Protein AF-A0A399JB19-F1 (afdb_monomer)

Organism: NCBI:txid2676122

Nearest PDB structures (foldseek):
  3g6b-assembly1_A  TM=5.017E-01  e=8.321E+00  Thermotoga maritima

pLDDT: mean 73.58, std 20.73, range [34.12, 97.56]

Secondary structure (DSSP, 8-state):
-------HHHHHHHHHHHHHHHHHHHHHHHHHHHHHHHHHHHT--SHHHHHHHHHHHHHHHHHHHHHHHHHHHHHHHHHHHHHHHHHHHHHHHHHHHHHHHHHHHHHHHHHHHHHHHHHHHHHHHHHHHHHHHHHHHHT-----------------------SSSSSS-----------------

Sequence (185 aa):
MTAFRVRAESLGEVAALLDQVLSTFEQHVAAVQTTVTAVTAASWIGDDSTDFQEKWEKFTTQATGLGAVLSGLSAQLKGGEGTYNVTEAGLNGGFASRRSEDALVVQAVGAVSTNVGDGRRLHARQEAAQAAAAQAAVLAPMVAGGAVGTGKVSSARQPGERRRALNAEAIVTAPAQGTGEASDV

Foldseek 3Di:
DDDPDPPLVVLLVVLVVLVVVLVVLVVVLVVVVVVLCVCLVPPNDDDVNVVVVVVSVVVVVVSVVVSVVSNVSSVVSVVVSVVVVVVVVVVVVVVVVVVVVVVVVVVVVVVVVVVVVVVVVVVVVVVVVVVVVVVVVVPDDDDDDDDDDDDDDDDDDDDDPPDPPDPPDDDDDDDDDDDDDDDDD

Solvent-accessible surface area (backbone atoms only — not comparable to full-atom values): 11395 Å² total; per-residue (Å²): 135,84,82,84,73,78,60,46,68,57,34,43,53,51,22,52,51,47,52,53,51,46,53,52,50,52,51,50,54,52,56,49,47,56,51,51,52,52,46,48,72,73,78,39,81,57,71,69,42,50,55,48,49,55,54,48,54,52,46,52,52,50,52,52,51,51,46,54,52,52,52,50,50,26,52,50,31,44,53,48,25,52,51,49,54,52,50,55,50,51,51,55,50,51,54,52,50,50,54,51,52,52,51,51,52,53,50,52,51,50,51,52,52,51,52,53,54,52,50,52,52,51,49,53,50,51,52,52,51,49,53,51,50,54,54,53,60,76,70,56,76,93,73,87,78,86,83,90,84,88,82,89,86,85,90,83,81,86,89,80,98,78,86,89,85,88,87,88,89,86,87,88,85,86,83,91,87,79,90,83,88,85,88,86,137

Radius of gyration: 44.66 Å; Cα contacts (8 Å, |Δi|>4): 38; chains: 1; bounding box: 81×50×131 Å

Mean predicted aligned error: 19.35 Å

Structure (mmCIF, N/CA/C/O backbone):
data_AF-A0A399JB19-F1
#
_entry.id   AF-A0A399JB19-F1
#
loop_
_atom_site.group_PDB
_atom_site.id
_atom_site.type_symbol
_atom_site.label_atom_id
_atom_site.label_alt_id
_atom_site.label_comp_id
_atom_site.label_asym_id
_atom_site.label_entity_id
_atom_site.label_seq_id
_atom_site.pdbx_PDB_ins_code
_atom_site.Cartn_x
_atom_site.Cartn_y
_atom_site.Cartn_z
_atom_site.occupancy
_atom_site.B_iso_or_equiv
_atom_site.auth_seq_id
_atom_site.auth_comp_id
_atom_site.auth_asym_id
_atom_site.auth_atom_id
_atom_site.pdbx_PDB_model_num
ATOM 1 N N . MET A 1 1 ? 22.696 -21.578 -17.700 1.00 40.59 1 MET A N 1
ATOM 2 C CA . MET A 1 1 ? 22.466 -20.417 -16.814 1.00 40.59 1 MET A CA 1
ATOM 3 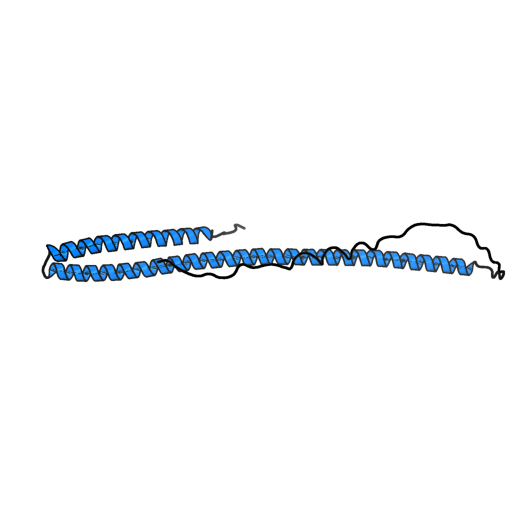C C . MET A 1 1 ? 20.966 -20.221 -16.689 1.00 40.59 1 MET A C 1
ATOM 5 O O . MET A 1 1 ? 20.321 -19.945 -17.691 1.00 40.59 1 MET A O 1
ATOM 9 N N . THR A 1 2 ? 20.394 -20.467 -15.513 1.00 43.75 2 THR A N 1
ATOM 10 C CA . THR A 1 2 ? 18.969 -20.240 -15.233 1.00 43.75 2 THR A CA 1
ATOM 11 C C . THR A 1 2 ? 18.752 -18.752 -14.988 1.00 43.75 2 THR A C 1
ATOM 13 O O . THR A 1 2 ? 19.316 -18.197 -14.048 1.00 43.75 2 THR A O 1
ATOM 16 N N . ALA A 1 3 ? 17.974 -18.090 -15.842 1.00 53.91 3 ALA A N 1
ATOM 17 C CA . ALA A 1 3 ? 17.579 -16.709 -15.604 1.00 53.91 3 ALA A CA 1
ATOM 18 C C . ALA A 1 3 ? 16.581 -16.678 -14.436 1.00 53.91 3 ALA A C 1
ATOM 20 O O . ALA A 1 3 ? 15.442 -17.119 -14.580 1.00 53.91 3 ALA A O 1
ATOM 21 N N . PHE A 1 4 ? 17.010 -16.179 -13.276 1.00 48.72 4 PHE A N 1
ATOM 22 C CA . PHE A 1 4 ? 16.101 -15.837 -12.185 1.00 48.72 4 PHE A CA 1
ATOM 23 C C . PHE A 1 4 ? 15.335 -14.574 -12.583 1.00 48.72 4 PHE A C 1
ATOM 25 O O . PHE A 1 4 ? 15.798 -13.458 -12.369 1.00 48.72 4 PHE A O 1
ATOM 32 N N . ARG A 1 5 ? 14.169 -14.749 -13.208 1.00 56.78 5 ARG A N 1
ATOM 33 C CA . ARG A 1 5 ? 13.192 -13.667 -13.347 1.00 56.78 5 ARG A CA 1
ATOM 34 C C . ARG A 1 5 ? 12.334 -13.655 -12.091 1.00 56.78 5 ARG A C 1
ATOM 36 O O . ARG A 1 5 ? 11.443 -14.490 -11.947 1.00 56.78 5 ARG A O 1
ATOM 43 N N . VAL A 1 6 ? 12.611 -12.726 -11.181 1.00 59.66 6 VAL A N 1
ATOM 44 C CA . VAL A 1 6 ? 11.607 -12.325 -10.191 1.00 59.66 6 VAL A CA 1
ATOM 45 C C . VAL A 1 6 ? 10.464 -11.720 -11.000 1.00 59.66 6 VAL A C 1
ATOM 47 O O . VAL A 1 6 ? 10.676 -10.769 -11.747 1.00 59.66 6 VAL A O 1
ATOM 50 N N . ARG A 1 7 ? 9.273 -12.321 -10.945 1.00 69.44 7 ARG A N 1
ATOM 51 C CA . ARG A 1 7 ? 8.107 -11.785 -11.655 1.00 69.44 7 ARG A CA 1
ATOM 52 C C . ARG A 1 7 ? 7.711 -10.490 -10.955 1.00 69.44 7 ARG A C 1
ATOM 54 O O . ARG A 1 7 ? 7.105 -10.560 -9.893 1.00 69.44 7 ARG A O 1
ATOM 61 N N . ALA A 1 8 ? 8.070 -9.331 -11.497 1.00 67.62 8 ALA A N 1
ATOM 62 C CA . ALA A 1 8 ? 7.688 -8.047 -10.905 1.00 67.62 8 ALA A CA 1
ATOM 63 C C . ALA A 1 8 ? 6.168 -7.914 -10.726 1.00 67.62 8 ALA A C 1
ATOM 65 O O . ALA A 1 8 ? 5.727 -7.392 -9.711 1.00 67.62 8 ALA A O 1
ATOM 66 N N . GLU A 1 9 ? 5.386 -8.526 -11.618 1.00 71.00 9 GLU A N 1
ATOM 67 C CA . GLU A 1 9 ? 3.926 -8.661 -11.499 1.00 71.00 9 GLU A CA 1
ATOM 68 C C . GLU A 1 9 ? 3.496 -9.294 -10.163 1.00 71.00 9 GLU A C 1
ATOM 70 O O . GLU A 1 9 ? 2.525 -8.856 -9.555 1.00 71.00 9 GLU A O 1
ATOM 75 N N . SER A 1 10 ? 4.266 -10.253 -9.631 1.00 81.19 10 SER A N 1
ATOM 76 C CA . SER A 1 10 ? 3.965 -10.869 -8.330 1.00 81.19 10 SER A CA 1
ATOM 77 C C . SER A 1 10 ? 4.165 -9.917 -7.142 1.00 81.19 10 SER A C 1
ATOM 79 O O . SER A 1 10 ? 3.550 -10.115 -6.098 1.00 81.19 10 SER A O 1
ATOM 81 N N . LEU A 1 11 ? 4.987 -8.867 -7.281 1.00 84.25 11 LEU A N 1
ATOM 82 C CA . LEU A 1 11 ? 5.141 -7.838 -6.244 1.00 84.25 11 LEU A CA 1
ATOM 83 C C . LEU A 1 11 ? 3.903 -6.938 -6.185 1.00 84.25 11 LEU A C 1
ATOM 85 O O . LEU A 1 11 ? 3.421 -6.642 -5.091 1.00 84.25 11 LEU A O 1
ATOM 89 N N . GLY A 1 12 ? 3.365 -6.560 -7.348 1.00 85.69 12 GLY A N 1
ATOM 90 C CA . GLY A 1 12 ? 2.123 -5.796 -7.462 1.00 85.69 12 GLY A CA 1
ATOM 91 C C . GLY A 1 12 ? 0.909 -6.566 -6.946 1.00 85.69 12 GLY A C 1
ATOM 92 O O . GLY A 1 12 ? 0.110 -6.021 -6.184 1.00 85.69 12 GLY A O 1
ATOM 93 N N . GLU A 1 13 ? 0.807 -7.857 -7.278 1.00 87.50 13 GLU A N 1
ATOM 94 C CA . GLU A 1 13 ? -0.249 -8.748 -6.772 1.00 87.50 13 GLU A CA 1
ATOM 95 C C . GLU A 1 13 ? -0.229 -8.861 -5.240 1.00 87.50 13 GLU A C 1
ATOM 97 O O . GLU A 1 13 ? -1.270 -8.734 -4.594 1.00 87.50 13 GLU A O 1
ATOM 102 N N . VAL A 1 14 ? 0.952 -9.047 -4.636 1.00 90.88 14 VAL A N 1
ATOM 103 C CA . VAL A 1 14 ? 1.089 -9.109 -3.170 1.00 90.88 14 VAL A CA 1
ATOM 104 C C . VAL A 1 14 ? 0.753 -7.763 -2.528 1.00 90.88 14 VAL A C 1
ATOM 106 O O . VAL A 1 14 ? 0.091 -7.739 -1.492 1.00 90.88 14 VAL A O 1
ATOM 109 N N . ALA A 1 15 ? 1.154 -6.644 -3.134 1.00 91.12 15 ALA A N 1
ATOM 110 C CA . ALA A 1 15 ? 0.802 -5.319 -2.632 1.00 91.12 15 ALA A CA 1
ATOM 111 C C . ALA A 1 15 ? -0.719 -5.078 -2.660 1.00 91.12 15 ALA A C 1
ATOM 113 O O . ALA A 1 15 ? -1.283 -4.598 -1.679 1.00 91.12 15 ALA A O 1
ATOM 114 N N . ALA A 1 16 ? -1.399 -5.477 -3.740 1.00 91.25 16 ALA A N 1
ATOM 115 C CA . ALA A 1 16 ? -2.855 -5.394 -3.838 1.00 91.25 16 ALA A CA 1
ATOM 116 C C . ALA A 1 16 ? -3.559 -6.285 -2.798 1.00 91.25 16 ALA A C 1
ATOM 118 O O . ALA A 1 16 ? -4.535 -5.863 -2.176 1.00 91.25 16 ALA A O 1
ATOM 119 N N . LEU A 1 17 ? -3.039 -7.495 -2.561 1.00 94.25 17 LEU A N 1
ATOM 120 C CA . LEU A 1 17 ? -3.554 -8.382 -1.518 1.00 94.25 17 LEU A CA 1
ATOM 121 C C . LEU A 1 17 ? -3.376 -7.771 -0.119 1.00 94.25 17 LEU A C 1
ATOM 123 O O . LEU A 1 17 ? -4.291 -7.847 0.699 1.00 94.25 17 LEU A O 1
ATOM 127 N N . LEU A 1 18 ? -2.228 -7.143 0.154 1.00 93.88 18 LEU A N 1
ATOM 128 C CA . LEU A 1 18 ? -1.981 -6.444 1.418 1.00 93.88 18 LEU A CA 1
ATOM 129 C C . LEU A 1 18 ? -2.958 -5.284 1.628 1.00 93.88 18 LEU A C 1
ATOM 131 O O . LEU A 1 18 ? -3.493 -5.151 2.727 1.00 93.88 18 LEU A O 1
ATOM 135 N N . ASP A 1 19 ? -3.243 -4.498 0.587 1.00 94.94 19 ASP A N 1
ATOM 136 C CA . ASP A 1 19 ? -4.230 -3.413 0.662 1.00 94.94 19 ASP A CA 1
ATOM 137 C C . ASP A 1 19 ? -5.639 -3.950 0.971 1.00 94.94 19 ASP A C 1
ATOM 139 O O . ASP A 1 19 ? -6.363 -3.386 1.795 1.00 94.94 19 ASP A O 1
ATOM 143 N N . GLN A 1 20 ? -6.027 -5.073 0.357 1.00 96.38 20 GLN A N 1
ATOM 144 C CA . GLN A 1 20 ? -7.318 -5.713 0.617 1.00 96.38 20 GLN A CA 1
ATOM 145 C C . GLN A 1 20 ? -7.419 -6.252 2.053 1.00 96.38 20 GLN A C 1
ATOM 147 O O . GLN A 1 20 ? -8.449 -6.081 2.715 1.00 96.38 20 GLN A O 1
ATOM 152 N N . VAL A 1 21 ? -6.356 -6.897 2.546 1.00 95.75 21 VAL A N 1
ATOM 153 C CA . VAL A 1 21 ? -6.283 -7.392 3.929 1.00 95.75 21 VAL A CA 1
ATOM 154 C C . VAL A 1 21 ? -6.365 -6.230 4.915 1.00 95.75 21 VAL A C 1
ATOM 156 O O . VAL A 1 21 ? -7.126 -6.317 5.877 1.00 95.75 21 VAL A O 1
ATOM 159 N N . LEU A 1 22 ? -5.645 -5.135 4.654 1.00 95.94 22 LEU A N 1
ATOM 160 C CA . LEU A 1 22 ? -5.687 -3.930 5.477 1.00 95.94 22 LEU A CA 1
ATOM 161 C C . LEU A 1 22 ? -7.103 -3.348 5.540 1.00 95.94 22 LEU A C 1
ATOM 163 O O . LEU A 1 22 ? -7.627 -3.132 6.629 1.00 95.94 22 LEU A O 1
ATOM 167 N N . SER A 1 23 ? -7.756 -3.189 4.388 1.00 96.50 23 SER A N 1
ATOM 168 C CA . SER A 1 23 ? -9.128 -2.677 4.327 1.00 96.50 23 SER A CA 1
ATOM 169 C C . SER A 1 23 ? -10.110 -3.551 5.115 1.00 96.50 23 SER A C 1
ATOM 171 O O . SER A 1 23 ? -10.928 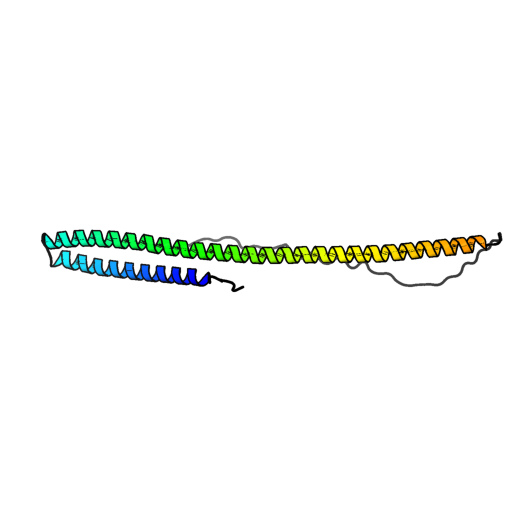-3.044 5.882 1.00 96.50 23 SER A O 1
ATOM 173 N N . THR A 1 24 ? -9.997 -4.875 4.986 1.00 96.69 24 THR A N 1
ATOM 174 C CA . THR A 1 24 ? -10.855 -5.823 5.718 1.00 96.69 24 THR A CA 1
ATOM 175 C C . THR A 1 24 ? -10.601 -5.755 7.226 1.00 96.69 24 THR A C 1
ATOM 177 O O . THR A 1 24 ? -11.536 -5.780 8.027 1.00 96.69 24 THR A O 1
ATOM 180 N N . PHE A 1 25 ? -9.334 -5.642 7.628 1.00 96.31 25 PHE A N 1
ATOM 181 C CA . PHE A 1 25 ? -8.951 -5.503 9.028 1.00 96.31 25 PHE A CA 1
ATOM 182 C C . PHE A 1 25 ? -9.522 -4.221 9.649 1.00 96.31 25 PHE A C 1
ATOM 184 O O . PHE A 1 25 ? -10.138 -4.285 10.713 1.00 96.31 25 PHE A O 1
ATOM 191 N N . GLU A 1 26 ? -9.392 -3.081 8.970 1.00 95.75 26 GLU A N 1
ATOM 192 C CA . GLU A 1 26 ? -9.935 -1.798 9.432 1.00 95.75 26 GLU A CA 1
ATOM 193 C C . GLU A 1 26 ? -11.463 -1.836 9.568 1.00 95.75 26 GLU A C 1
ATOM 195 O O . GLU A 1 26 ? -12.007 -1.374 10.574 1.00 95.75 26 GLU A O 1
ATOM 200 N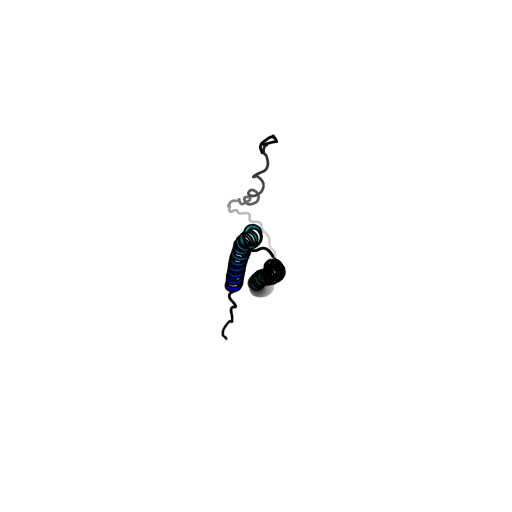 N . GLN A 1 27 ? -12.159 -2.462 8.613 1.00 96.81 27 GLN A N 1
ATOM 201 C CA . GLN A 1 27 ? -13.609 -2.668 8.691 1.00 96.81 27 GLN A CA 1
ATOM 202 C C . GLN A 1 27 ? -14.007 -3.503 9.915 1.00 96.81 27 GLN A C 1
ATOM 204 O O . GLN A 1 27 ? -14.957 -3.154 10.617 1.00 96.81 27 GLN A O 1
ATOM 209 N N . HIS A 1 28 ? -13.276 -4.583 10.207 1.00 96.44 28 HIS A N 1
ATOM 210 C CA . HIS A 1 28 ? -13.533 -5.401 11.391 1.00 96.44 28 HIS A CA 1
ATOM 211 C C . HIS A 1 28 ? -13.281 -4.630 12.690 1.00 96.44 28 HIS A C 1
ATOM 213 O O . HIS A 1 28 ? -14.109 -4.692 13.598 1.00 96.44 28 HIS A O 1
ATOM 219 N N . VAL A 1 29 ? -12.184 -3.872 12.780 1.00 96.19 29 VAL A N 1
ATOM 220 C CA . VAL A 1 29 ? -11.891 -3.046 13.963 1.00 96.19 29 VAL A CA 1
ATOM 221 C C . VAL A 1 29 ? -12.997 -2.012 14.187 1.00 96.19 29 VAL A C 1
ATOM 223 O O . VAL A 1 29 ? -13.478 -1.875 15.312 1.00 96.19 29 VAL A O 1
ATOM 226 N N . ALA A 1 30 ? -13.466 -1.346 13.127 1.00 94.69 30 ALA A N 1
ATOM 227 C CA . ALA A 1 30 ? -14.562 -0.384 13.210 1.00 94.69 30 ALA A CA 1
ATOM 228 C C . ALA A 1 30 ? -15.887 -1.033 13.657 1.00 94.69 30 ALA A C 1
ATOM 230 O O . ALA A 1 30 ? -16.569 -0.505 14.535 1.00 94.69 30 ALA A O 1
ATOM 231 N N . ALA A 1 31 ? -16.232 -2.204 13.115 1.00 95.88 31 ALA A N 1
ATOM 232 C CA . ALA A 1 31 ? -17.444 -2.928 13.503 1.00 95.88 31 ALA A CA 1
ATOM 233 C C . ALA A 1 31 ? -17.418 -3.362 14.982 1.00 95.88 31 ALA A C 1
ATOM 235 O O . ALA A 1 31 ? -18.416 -3.235 15.704 1.00 95.88 31 ALA A O 1
ATOM 236 N N . VAL A 1 32 ? -16.263 -3.838 15.461 1.00 96.44 32 VAL A N 1
ATOM 237 C CA . VAL A 1 32 ? -16.098 -4.203 16.873 1.00 96.44 32 VAL A CA 1
ATOM 238 C C . VAL A 1 32 ? -16.131 -2.959 17.760 1.00 96.44 32 VAL A C 1
ATOM 240 O O . VAL A 1 32 ? -16.798 -2.995 18.789 1.00 96.44 32 VAL A O 1
ATOM 243 N N . GLN A 1 33 ? -15.522 -1.841 17.348 1.00 95.12 33 GLN A N 1
ATOM 244 C CA . GLN A 1 33 ? -15.599 -0.566 18.072 1.00 95.12 33 GLN A CA 1
ATOM 245 C C . GLN A 1 33 ? -17.052 -0.138 18.307 1.00 95.12 33 GLN A C 1
ATOM 247 O O . GLN A 1 33 ? -17.407 0.218 19.429 1.00 95.12 33 GLN A O 1
ATOM 252 N N . THR A 1 34 ? -17.908 -0.207 17.281 1.00 94.06 34 THR A N 1
ATOM 253 C CA . THR A 1 34 ? -19.339 0.108 17.426 1.00 94.06 34 THR A CA 1
ATOM 254 C C . THR A 1 34 ? -20.005 -0.772 18.485 1.00 94.06 34 THR A C 1
ATOM 256 O O . THR A 1 34 ? -20.774 -0.277 19.308 1.00 94.06 34 THR A O 1
ATOM 259 N N . THR A 1 35 ? -19.675 -2.066 18.502 1.00 94.12 35 THR A N 1
ATOM 260 C CA . THR A 1 35 ? -20.216 -3.022 19.480 1.00 94.12 35 THR A CA 1
ATOM 261 C C . THR A 1 35 ? -19.708 -2.734 20.892 1.00 94.12 35 THR A C 1
ATOM 263 O O . THR A 1 35 ? -20.498 -2.695 21.832 1.00 94.12 35 THR A O 1
ATOM 266 N N . VAL A 1 36 ? -18.404 -2.486 21.042 1.00 93.69 36 VAL A N 1
ATOM 267 C CA . VAL A 1 36 ? -17.769 -2.147 22.322 1.00 93.69 36 VAL A CA 1
ATOM 268 C C . VAL A 1 36 ? -18.413 -0.903 22.918 1.00 93.69 36 VAL A C 1
ATOM 270 O O . VAL A 1 36 ? -18.892 -0.961 24.046 1.00 93.69 36 VAL A O 1
ATOM 273 N N . THR A 1 37 ? -18.517 0.180 22.144 1.00 90.69 37 THR A N 1
ATOM 274 C CA . THR A 1 37 ? -19.141 1.424 22.607 1.00 90.69 37 THR A CA 1
ATOM 275 C C . THR A 1 37 ? -20.606 1.219 22.996 1.00 90.69 37 THR A C 1
ATOM 277 O O . THR A 1 37 ? -21.042 1.761 24.007 1.00 90.69 37 THR A O 1
ATOM 280 N N . ALA A 1 38 ? -21.370 0.415 22.250 1.00 91.75 38 ALA A N 1
ATOM 281 C CA . ALA A 1 38 ? -22.761 0.130 22.600 1.00 91.75 38 ALA A CA 1
ATOM 282 C C . ALA A 1 38 ? -22.884 -0.621 23.940 1.00 91.75 38 ALA A C 1
ATOM 284 O O . ALA A 1 38 ? -23.710 -0.259 24.778 1.00 91.75 38 ALA A O 1
ATOM 285 N N . VAL A 1 39 ? -22.049 -1.640 24.167 1.00 93.06 39 VAL A N 1
ATOM 286 C CA . VAL A 1 39 ? -22.091 -2.466 25.386 1.00 93.06 39 VAL A CA 1
ATOM 287 C C . VAL A 1 39 ? -21.637 -1.680 26.615 1.00 93.06 39 VAL A C 1
ATOM 289 O O . VAL A 1 39 ? -22.299 -1.738 27.659 1.00 93.06 39 VAL A O 1
ATOM 292 N N . THR A 1 40 ? -20.534 -0.937 26.497 1.00 92.50 40 THR A N 1
ATOM 293 C CA . THR A 1 40 ? -19.967 -0.188 27.624 1.00 92.50 40 THR A CA 1
ATOM 294 C C . THR A 1 40 ? -20.753 1.080 27.953 1.00 92.50 40 THR A C 1
ATOM 296 O O . THR A 1 40 ? -20.722 1.529 29.093 1.00 92.50 40 THR A O 1
ATOM 299 N N . ALA A 1 41 ? -21.499 1.648 26.999 1.00 86.00 41 ALA A N 1
ATOM 300 C CA . ALA A 1 41 ? -22.367 2.794 27.268 1.00 86.00 41 ALA A CA 1
ATOM 301 C C . ALA A 1 41 ? -23.731 2.398 27.859 1.00 86.00 41 ALA A C 1
ATOM 303 O O . ALA A 1 41 ? -24.293 3.156 28.647 1.00 86.00 41 ALA A O 1
ATOM 304 N N . ALA A 1 42 ? -24.294 1.249 27.464 1.00 87.00 42 ALA A N 1
ATOM 305 C CA . ALA A 1 42 ? -25.687 0.919 27.777 1.00 87.00 42 ALA A CA 1
ATOM 306 C C . ALA A 1 42 ? -25.871 0.015 29.003 1.00 87.00 42 ALA A C 1
ATOM 308 O O . ALA A 1 42 ? -26.823 0.200 29.758 1.00 87.00 42 ALA A O 1
ATOM 309 N N . SER A 1 43 ? -25.015 -0.995 29.178 1.00 85.31 43 SER A N 1
ATOM 310 C CA . SER A 1 43 ? -25.308 -2.104 30.103 1.00 85.31 43 SER A CA 1
ATOM 311 C C . SER A 1 43 ? -24.177 -2.465 31.056 1.00 85.31 43 SER A C 1
ATOM 313 O O . SER A 1 43 ? -24.435 -3.081 32.088 1.00 85.31 43 SER A O 1
ATOM 315 N N . TRP A 1 44 ? -22.937 -2.106 30.728 1.00 91.38 44 TRP A N 1
ATOM 316 C CA . TRP A 1 44 ? -21.771 -2.446 31.536 1.00 91.38 44 TRP A CA 1
ATOM 317 C C . TRP A 1 44 ? -21.079 -1.170 32.003 1.00 91.38 44 TRP A C 1
ATOM 319 O O . TRP A 1 44 ? -20.313 -0.574 31.256 1.00 91.38 44 TRP A O 1
ATOM 329 N N . ILE A 1 45 ? -21.396 -0.753 33.230 1.00 89.75 45 ILE A N 1
ATOM 330 C CA . ILE A 1 45 ? -20.915 0.486 33.852 1.00 89.75 45 ILE A CA 1
ATOM 331 C C . ILE A 1 45 ? -20.139 0.124 35.123 1.00 89.75 45 ILE A C 1
ATOM 333 O O . ILE A 1 45 ? -20.547 -0.771 35.864 1.00 89.75 45 ILE A O 1
ATOM 337 N N . GLY A 1 46 ? -19.041 0.831 35.384 1.00 93.06 46 GLY A N 1
ATOM 338 C CA . GLY A 1 46 ? -18.193 0.656 36.567 1.00 93.06 46 GLY A CA 1
ATOM 339 C C . GLY A 1 46 ? -16.705 0.604 36.220 1.00 93.06 46 GLY A C 1
ATOM 340 O O . GLY A 1 46 ? -16.320 0.769 35.058 1.00 93.06 46 GLY A O 1
ATOM 341 N N . ASP A 1 47 ? -15.868 0.353 37.224 1.00 94.62 47 ASP A N 1
ATOM 342 C CA . ASP A 1 47 ? -14.406 0.379 37.078 1.00 94.62 47 ASP A CA 1
ATOM 343 C C . ASP A 1 47 ? -13.908 -0.634 36.032 1.00 94.62 47 ASP A C 1
ATOM 345 O O . ASP A 1 47 ? -13.117 -0.277 35.161 1.00 94.62 47 ASP A O 1
ATOM 349 N N . ASP A 1 48 ? -14.464 -1.851 36.016 1.00 93.50 48 ASP A N 1
ATOM 350 C CA . ASP A 1 48 ? -14.109 -2.890 35.035 1.00 93.50 48 ASP A CA 1
ATOM 351 C C . ASP A 1 48 ? -14.420 -2.472 33.590 1.00 93.50 48 ASP A C 1
ATOM 353 O O . ASP A 1 48 ? -13.653 -2.754 32.668 1.00 93.50 48 ASP A O 1
ATOM 357 N N . SER A 1 49 ? -15.542 -1.773 33.379 1.00 94.44 49 SER A N 1
ATOM 358 C CA . SER A 1 49 ? -15.914 -1.264 32.053 1.00 94.44 49 SER A CA 1
ATOM 359 C C . SER A 1 49 ? -14.960 -0.165 31.579 1.00 94.44 49 SER A C 1
ATOM 361 O O . SER A 1 49 ? -14.683 -0.060 30.385 1.00 94.44 49 SER A O 1
ATOM 363 N N . THR A 1 50 ? -14.421 0.618 32.518 1.00 93.44 50 THR A N 1
ATOM 364 C CA . THR A 1 50 ? -13.460 1.693 32.245 1.00 93.44 50 THR A CA 1
ATOM 365 C C . THR A 1 50 ? -12.086 1.112 31.906 1.00 93.44 50 THR A C 1
ATOM 367 O O . THR A 1 50 ? -11.498 1.488 30.896 1.00 93.44 50 THR A O 1
ATOM 370 N N . ASP A 1 51 ? -11.608 0.129 32.678 1.00 95.62 51 ASP A N 1
ATOM 371 C CA . ASP A 1 51 ? -10.353 -0.587 32.395 1.00 95.62 51 ASP A CA 1
ATOM 372 C C . ASP A 1 51 ? -10.414 -1.334 31.049 1.00 95.62 51 ASP A C 1
ATOM 374 O O . ASP A 1 51 ? -9.456 -1.331 30.270 1.00 95.62 51 ASP A O 1
ATOM 378 N N . PHE A 1 52 ? -11.568 -1.926 30.717 1.00 95.56 52 PHE A N 1
ATOM 379 C CA . PHE A 1 52 ? -11.780 -2.516 29.397 1.00 95.56 52 PHE A CA 1
ATOM 380 C C . PHE A 1 52 ? -11.701 -1.476 28.271 1.00 95.56 52 PHE A C 1
ATOM 382 O O . PHE A 1 52 ? -11.028 -1.733 27.273 1.00 95.56 52 PHE A O 1
ATOM 389 N N . GLN A 1 53 ? -12.339 -0.308 28.422 1.00 94.44 53 GLN A N 1
ATOM 390 C CA . GLN A 1 53 ? -12.254 0.773 27.431 1.00 94.44 53 GLN A CA 1
ATOM 391 C C . GLN A 1 53 ? -10.810 1.245 27.230 1.00 94.44 53 GLN A C 1
ATOM 393 O O . GLN A 1 53 ? -10.364 1.344 26.090 1.00 94.44 53 GLN A O 1
ATOM 398 N N . GLU A 1 54 ? -10.044 1.434 28.307 1.00 95.19 54 GLU A N 1
ATOM 399 C CA . GLU A 1 54 ? -8.637 1.840 28.214 1.00 95.19 54 GLU A CA 1
ATOM 400 C C . GLU A 1 54 ? -7.788 0.792 27.466 1.00 95.19 54 GLU A C 1
ATOM 402 O O . GLU A 1 54 ? -6.956 1.118 26.612 1.00 95.19 54 GLU A O 1
ATOM 407 N N . LYS A 1 55 ? -8.002 -0.500 27.748 1.00 96.69 55 LYS A N 1
ATOM 408 C CA . LYS A 1 55 ? -7.332 -1.596 27.025 1.00 96.69 55 LYS A CA 1
ATOM 409 C C . LYS A 1 55 ? -7.757 -1.660 25.561 1.00 96.69 55 LYS A C 1
ATOM 411 O O . LYS A 1 55 ? -6.918 -1.931 24.699 1.00 96.69 55 LYS A O 1
ATOM 416 N N . TRP A 1 56 ? -9.029 -1.403 25.277 1.00 96.00 56 TRP A N 1
ATOM 417 C CA . TRP A 1 56 ? -9.555 -1.360 23.920 1.00 96.00 56 TRP A CA 1
ATOM 418 C C . TRP A 1 56 ? -8.960 -0.195 23.114 1.00 96.00 56 TRP A C 1
ATOM 420 O O . TRP A 1 56 ? -8.525 -0.402 21.985 1.00 96.00 56 TRP A O 1
ATOM 430 N N . GLU A 1 57 ? -8.819 0.992 23.705 1.00 95.62 57 GLU A N 1
ATOM 431 C CA . GLU A 1 57 ? -8.136 2.138 23.082 1.00 95.62 57 GLU A CA 1
ATOM 432 C C . GLU A 1 57 ? -6.651 1.858 22.795 1.00 95.62 57 GLU A C 1
ATOM 434 O O . GLU A 1 57 ? -6.120 2.212 21.736 1.00 95.62 57 GLU A O 1
ATOM 439 N N . LYS A 1 58 ? -5.961 1.160 23.706 1.00 97.56 58 LYS A N 1
ATOM 440 C CA . LYS A 1 58 ? -4.586 0.693 23.456 1.00 97.56 58 LYS A CA 1
ATOM 441 C C . LYS A 1 58 ? -4.538 -0.283 22.282 1.00 97.56 58 LYS A C 1
ATOM 443 O O . LYS A 1 58 ? -3.648 -0.175 21.437 1.00 97.56 58 LYS A O 1
ATOM 448 N N . PHE A 1 59 ? -5.495 -1.207 22.204 1.00 96.94 59 PHE A N 1
ATOM 449 C CA . PHE A 1 59 ? -5.612 -2.136 21.084 1.00 96.94 59 PHE A CA 1
ATOM 450 C C . PHE A 1 59 ? -5.852 -1.406 19.754 1.00 96.94 59 PHE A C 1
ATOM 452 O O . PHE A 1 59 ? -5.132 -1.668 18.792 1.00 96.94 59 PHE A O 1
ATOM 459 N N . THR A 1 60 ? -6.793 -0.459 19.679 1.00 96.69 60 THR A N 1
ATOM 460 C CA . THR A 1 60 ? -7.072 0.287 18.435 1.00 96.69 60 THR A CA 1
ATOM 461 C C . THR A 1 60 ? -5.890 1.157 18.004 1.00 96.69 60 THR A C 1
ATOM 463 O O . THR A 1 60 ? -5.594 1.263 16.809 1.00 96.69 60 THR A O 1
ATOM 466 N N . THR A 1 61 ? -5.137 1.701 18.963 1.00 97.00 61 THR A N 1
ATOM 467 C CA . THR A 1 61 ? -3.870 2.400 18.695 1.00 97.00 61 THR A CA 1
ATOM 468 C C . THR A 1 61 ? -2.844 1.463 18.048 1.00 97.00 61 THR A C 1
ATOM 470 O O . THR A 1 61 ? -2.239 1.804 17.030 1.00 97.00 61 THR A O 1
ATOM 473 N N . GLN A 1 62 ? -2.671 0.253 18.589 1.00 97.06 62 GLN A N 1
ATOM 474 C CA . GLN A 1 62 ? -1.769 -0.754 18.016 1.00 97.06 62 GLN A CA 1
ATOM 475 C C . GLN A 1 62 ? -2.243 -1.244 16.642 1.00 97.06 62 GLN A C 1
ATOM 477 O O . GLN A 1 62 ? -1.425 -1.400 15.736 1.00 97.06 62 GLN A O 1
ATOM 482 N N . ALA A 1 63 ? -3.552 -1.436 16.465 1.00 95.38 63 ALA A N 1
ATOM 483 C CA . ALA A 1 63 ? -4.167 -1.802 15.192 1.00 95.38 63 ALA A CA 1
ATOM 484 C C . ALA A 1 63 ? -3.896 -0.746 14.107 1.00 95.38 63 ALA A C 1
ATOM 486 O O . ALA A 1 63 ? -3.505 -1.090 12.993 1.00 95.38 63 ALA A O 1
ATOM 487 N N . THR A 1 64 ? -4.008 0.538 14.453 1.00 94.38 64 THR A N 1
ATOM 488 C CA . THR A 1 64 ? -3.658 1.650 13.555 1.00 94.38 64 THR A CA 1
ATOM 489 C C . THR A 1 64 ? -2.169 1.626 13.194 1.00 94.38 64 THR A C 1
ATOM 491 O O . THR A 1 64 ? -1.803 1.796 12.031 1.00 94.38 64 THR A O 1
ATOM 494 N N . GLY A 1 65 ? -1.297 1.348 14.170 1.00 95.19 65 GLY A N 1
ATOM 495 C CA . GLY A 1 65 ? 0.138 1.171 13.934 1.00 95.19 65 GLY A CA 1
ATOM 496 C C . GLY A 1 65 ? 0.448 0.018 12.972 1.00 95.19 65 GLY A C 1
ATOM 497 O O . GLY A 1 65 ? 1.250 0.185 12.053 1.00 95.19 65 GLY A O 1
ATOM 498 N N . LEU A 1 66 ? -0.223 -1.127 13.130 1.00 94.69 66 LEU A N 1
ATOM 499 C CA . LEU A 1 66 ? -0.124 -2.249 12.191 1.00 94.69 66 LEU A CA 1
ATOM 500 C C . LEU A 1 66 ? -0.563 -1.833 10.782 1.00 94.69 66 LEU A C 1
ATOM 502 O O . LEU A 1 66 ? 0.123 -2.157 9.813 1.00 94.69 66 LEU A O 1
ATOM 506 N N . GLY A 1 67 ? -1.656 -1.075 10.670 1.00 93.81 67 GLY A N 1
ATOM 507 C CA . GLY A 1 67 ? -2.130 -0.562 9.388 1.00 93.81 67 GLY A CA 1
ATOM 508 C C . GLY A 1 67 ? -1.101 0.314 8.675 1.00 93.81 67 GLY A C 1
ATOM 509 O O . GLY A 1 67 ? -0.827 0.114 7.491 1.00 93.81 67 GLY A O 1
ATOM 510 N N . ALA A 1 68 ? -0.432 1.205 9.412 1.00 94.31 68 ALA A N 1
ATOM 511 C CA . ALA A 1 68 ? 0.649 2.027 8.872 1.00 94.31 68 ALA A CA 1
ATOM 512 C C . ALA A 1 68 ? 1.838 1.186 8.368 1.00 94.31 68 ALA A C 1
ATOM 514 O O . ALA A 1 68 ? 2.392 1.474 7.305 1.00 94.31 68 ALA A O 1
ATOM 515 N N . VAL A 1 69 ? 2.211 0.122 9.089 1.00 96.38 69 VAL A N 1
ATOM 516 C CA . VAL A 1 69 ? 3.290 -0.792 8.675 1.00 96.38 69 VAL A CA 1
ATOM 517 C C . VAL A 1 69 ? 2.917 -1.552 7.400 1.00 96.38 69 VAL A C 1
ATOM 519 O O . VAL A 1 69 ? 3.724 -1.615 6.471 1.00 96.38 69 VAL A O 1
ATOM 522 N N . LEU A 1 70 ? 1.701 -2.104 7.328 1.00 94.19 70 LEU A N 1
ATOM 523 C CA . LEU A 1 70 ? 1.229 -2.853 6.157 1.00 94.19 70 LEU A CA 1
ATOM 524 C C . LEU A 1 70 ? 1.099 -1.957 4.920 1.00 94.19 70 LEU A C 1
ATOM 526 O O . LEU A 1 70 ? 1.539 -2.341 3.836 1.00 94.19 70 LEU A O 1
ATOM 530 N N . SER A 1 71 ? 0.574 -0.743 5.092 1.00 95.12 71 SER A N 1
ATOM 531 C CA . SER A 1 71 ? 0.508 0.268 4.032 1.00 95.12 71 SER A CA 1
ATOM 532 C C . SER A 1 71 ? 1.907 0.668 3.543 1.00 95.12 71 SER A C 1
ATOM 534 O O . SER A 1 71 ? 2.169 0.697 2.338 1.00 95.12 71 SER A O 1
ATOM 536 N N . GLY A 1 72 ? 2.853 0.877 4.467 1.00 95.00 72 GLY A N 1
ATOM 537 C CA . GLY A 1 72 ? 4.252 1.146 4.132 1.00 95.00 72 GLY A CA 1
ATOM 538 C C . GLY A 1 72 ? 4.904 0.012 3.335 1.00 95.00 72 GLY A C 1
ATOM 539 O O . GLY A 1 72 ? 5.591 0.271 2.347 1.00 95.00 72 GLY A O 1
ATOM 540 N N . LEU A 1 73 ? 4.647 -1.244 3.711 1.00 93.00 73 LEU A N 1
ATOM 541 C CA . LEU A 1 73 ? 5.125 -2.416 2.974 1.00 93.00 73 LEU A CA 1
ATOM 542 C C . LEU A 1 73 ? 4.514 -2.492 1.565 1.00 93.00 73 LEU A C 1
ATOM 544 O O . LEU A 1 73 ? 5.246 -2.696 0.598 1.00 93.00 73 LEU A O 1
ATOM 548 N N . SER A 1 74 ? 3.201 -2.280 1.429 1.00 94.12 74 SER A N 1
ATOM 549 C CA . SER A 1 74 ? 2.515 -2.221 0.128 1.00 94.12 74 SER A CA 1
ATOM 550 C C . SER A 1 74 ? 3.130 -1.154 -0.788 1.00 94.12 74 SER A C 1
ATOM 552 O O . SER A 1 74 ? 3.455 -1.430 -1.947 1.00 94.12 74 SER A O 1
ATOM 554 N N . ALA A 1 75 ? 3.399 0.042 -0.254 1.00 93.12 75 ALA A N 1
ATOM 555 C CA . ALA A 1 75 ? 4.057 1.115 -0.995 1.00 93.12 75 ALA A CA 1
ATOM 556 C C . ALA A 1 75 ? 5.484 0.742 -1.438 1.00 93.12 75 ALA A C 1
ATOM 558 O O . ALA A 1 75 ? 5.865 1.011 -2.579 1.00 93.12 75 ALA A O 1
ATOM 559 N N . GLN A 1 76 ? 6.266 0.087 -0.572 1.00 92.88 76 GLN A N 1
ATOM 560 C CA . GLN A 1 76 ? 7.612 -0.388 -0.915 1.00 92.88 76 GLN A CA 1
ATOM 561 C C . GLN A 1 76 ? 7.589 -1.457 -2.011 1.00 92.88 76 GLN A C 1
ATOM 563 O O . GLN A 1 76 ? 8.418 -1.410 -2.919 1.00 92.88 76 GLN A O 1
ATOM 568 N N . LEU A 1 77 ? 6.633 -2.388 -1.965 1.00 91.69 77 LEU A N 1
ATOM 569 C CA . LEU A 1 77 ? 6.478 -3.426 -2.986 1.00 91.69 77 LEU A CA 1
ATOM 570 C C . LEU A 1 77 ? 6.119 -2.827 -4.351 1.00 91.69 77 LEU A C 1
ATOM 572 O O . LEU A 1 77 ? 6.776 -3.149 -5.340 1.00 91.69 77 LEU A O 1
ATOM 576 N N . LYS A 1 78 ? 5.165 -1.887 -4.394 1.00 90.25 78 LYS A N 1
ATOM 577 C CA . LYS A 1 78 ? 4.809 -1.140 -5.617 1.00 90.25 78 LYS A CA 1
ATOM 578 C C . LYS A 1 78 ? 5.984 -0.318 -6.153 1.00 90.25 78 LYS A C 1
ATOM 580 O O . LYS A 1 78 ? 6.238 -0.291 -7.356 1.00 90.25 78 LYS A O 1
ATOM 585 N N . GLY A 1 79 ? 6.743 0.329 -5.266 1.00 88.75 79 GLY A N 1
ATOM 586 C CA . GLY A 1 79 ? 7.964 1.050 -5.639 1.00 88.75 79 GLY A CA 1
ATOM 587 C C . GLY A 1 79 ? 9.050 0.124 -6.204 1.00 88.75 79 GLY A C 1
ATOM 588 O O . GLY A 1 79 ? 9.720 0.467 -7.183 1.00 88.75 79 GLY A O 1
ATOM 589 N N . GLY A 1 80 ? 9.191 -1.072 -5.628 1.00 86.81 80 GLY A N 1
ATOM 590 C CA . GLY A 1 80 ? 10.088 -2.122 -6.110 1.00 86.81 80 GLY A CA 1
ATOM 591 C C . GLY A 1 80 ? 9.698 -2.638 -7.495 1.00 86.81 80 GLY A C 1
ATOM 592 O O . GLY A 1 80 ? 10.553 -2.715 -8.377 1.00 86.81 80 GLY A O 1
ATOM 593 N N . GLU A 1 81 ? 8.409 -2.912 -7.715 1.00 87.50 81 GLU A N 1
ATOM 594 C CA . GLU A 1 81 ? 7.860 -3.281 -9.025 1.00 87.50 81 GLU A CA 1
ATOM 595 C C . GLU A 1 81 ? 8.169 -2.211 -10.082 1.00 87.50 81 GLU A C 1
ATOM 597 O O . GLU A 1 81 ? 8.732 -2.520 -11.135 1.00 87.50 81 GLU A O 1
ATOM 602 N N . GLY A 1 82 ? 7.876 -0.941 -9.782 1.00 84.94 82 GLY A N 1
ATOM 603 C CA . GLY A 1 82 ? 8.161 0.172 -10.687 1.00 84.94 82 GLY A CA 1
ATOM 604 C C . GLY A 1 82 ? 9.647 0.276 -11.039 1.00 84.94 82 GLY A C 1
ATOM 605 O O . GLY A 1 82 ? 10.001 0.421 -12.210 1.00 84.94 82 GLY A O 1
ATOM 606 N N . THR A 1 83 ? 10.529 0.124 -10.048 1.00 85.81 83 THR A N 1
ATOM 607 C CA . THR A 1 83 ? 11.987 0.153 -10.254 1.00 85.81 83 THR A CA 1
ATOM 608 C C . THR A 1 83 ? 12.459 -1.004 -11.137 1.00 85.81 83 THR A C 1
ATOM 610 O O . THR A 1 83 ? 13.295 -0.802 -12.024 1.00 85.81 83 THR A O 1
ATOM 613 N N . TYR A 1 84 ? 11.909 -2.206 -10.939 1.00 86.06 84 TYR A N 1
ATOM 614 C CA . TYR A 1 84 ? 12.227 -3.363 -11.774 1.00 86.06 84 TYR A CA 1
ATOM 615 C C . TYR A 1 84 ? 11.772 -3.149 -13.221 1.00 86.06 84 TYR A C 1
ATOM 617 O O . TYR A 1 84 ? 12.568 -3.321 -14.143 1.00 86.06 84 TYR A O 1
ATOM 625 N N . ASN A 1 85 ? 10.536 -2.685 -13.419 1.00 84.00 85 ASN A N 1
ATOM 626 C CA . ASN A 1 85 ? 9.981 -2.417 -14.746 1.00 84.00 85 ASN A CA 1
ATOM 627 C C . ASN A 1 85 ? 10.791 -1.353 -15.503 1.00 84.00 85 ASN A C 1
ATOM 629 O O . ASN A 1 85 ? 11.100 -1.536 -16.681 1.00 84.00 85 ASN A O 1
ATOM 633 N N . VAL A 1 86 ? 11.204 -0.274 -14.827 1.00 83.38 86 VAL A N 1
ATOM 634 C CA . VAL A 1 86 ? 12.075 0.759 -15.413 1.00 83.38 86 VAL A CA 1
ATOM 635 C C . VAL A 1 86 ? 13.452 0.194 -15.765 1.00 83.38 86 VAL A C 1
ATOM 637 O O . VAL A 1 86 ? 13.981 0.486 -16.838 1.00 83.38 86 VAL A O 1
ATOM 640 N N . THR A 1 87 ? 14.029 -0.638 -14.897 1.00 83.69 87 THR A N 1
ATOM 641 C CA . THR A 1 87 ? 15.345 -1.249 -15.136 1.00 83.69 87 THR A CA 1
ATOM 642 C C . THR A 1 87 ? 15.305 -2.208 -16.329 1.00 83.69 87 THR A C 1
ATOM 644 O O . THR A 1 87 ? 16.155 -2.114 -17.213 1.00 83.69 87 THR A O 1
ATOM 647 N N . GLU A 1 88 ? 14.298 -3.081 -16.412 1.00 81.62 88 GLU A N 1
ATOM 648 C CA . GLU A 1 88 ? 14.097 -3.986 -17.554 1.00 81.62 88 GLU A CA 1
ATOM 649 C C . GLU A 1 88 ? 13.851 -3.210 -18.857 1.00 81.62 88 GLU A C 1
ATOM 651 O O . GLU A 1 88 ? 14.465 -3.514 -19.884 1.00 81.62 88 GLU A O 1
ATOM 656 N N . ALA A 1 89 ? 13.018 -2.163 -18.826 1.00 80.94 89 ALA A N 1
ATOM 657 C CA . ALA A 1 89 ? 12.778 -1.309 -19.988 1.00 80.94 89 ALA A CA 1
ATOM 658 C C . ALA A 1 89 ? 14.060 -0.597 -20.454 1.00 80.94 89 ALA A C 1
ATOM 660 O O . ALA A 1 89 ? 14.349 -0.563 -21.653 1.00 80.94 89 ALA A O 1
ATOM 661 N N . GLY A 1 90 ? 14.860 -0.081 -19.515 1.00 82.50 90 GLY A N 1
ATOM 662 C CA . GLY A 1 90 ? 16.139 0.571 -19.795 1.00 82.50 90 GLY A CA 1
ATOM 663 C C . GLY A 1 90 ? 17.184 -0.386 -20.371 1.00 82.50 90 GLY A C 1
ATOM 664 O O . GLY A 1 90 ? 17.870 -0.041 -21.333 1.00 82.50 90 GLY A O 1
ATOM 665 N N . LEU A 1 91 ? 17.270 -1.611 -19.845 1.00 81.75 91 LEU A N 1
ATOM 666 C CA . LEU A 1 91 ? 18.145 -2.651 -20.389 1.00 81.75 91 LEU A CA 1
ATOM 667 C C . LEU A 1 91 ? 17.720 -3.040 -21.808 1.00 81.75 91 LEU A C 1
ATOM 669 O O . LEU A 1 91 ? 18.548 -3.030 -22.718 1.00 81.75 91 LEU A O 1
ATOM 673 N N . ASN A 1 92 ? 16.434 -3.326 -22.028 1.00 75.62 92 ASN A N 1
ATOM 674 C CA . ASN A 1 92 ? 15.933 -3.729 -23.341 1.00 75.62 92 ASN A CA 1
ATOM 675 C C . ASN A 1 92 ? 16.095 -2.610 -24.388 1.00 75.62 92 ASN A C 1
ATOM 677 O O . ASN A 1 92 ? 16.555 -2.862 -25.503 1.00 75.62 92 ASN A O 1
ATOM 681 N N . GLY A 1 93 ? 15.807 -1.360 -24.007 1.00 75.56 93 GLY A N 1
ATOM 682 C CA . GLY A 1 93 ? 16.047 -0.182 -24.842 1.00 75.56 93 GLY A CA 1
ATOM 683 C C . GLY A 1 93 ? 17.532 0.038 -25.141 1.00 75.56 93 GLY A C 1
ATOM 684 O O . GLY A 1 93 ? 17.903 0.260 -26.291 1.00 75.56 93 GLY A O 1
ATOM 685 N N . GLY A 1 94 ? 18.406 -0.114 -24.142 1.00 75.31 94 GLY A N 1
ATOM 686 C CA . GLY A 1 94 ? 19.855 0.012 -24.308 1.00 75.31 94 GLY A CA 1
ATOM 687 C C . GLY A 1 94 ? 20.453 -1.049 -25.238 1.00 75.31 94 GLY A C 1
ATOM 688 O O . GLY A 1 94 ? 21.302 -0.730 -26.072 1.00 75.31 94 GLY A O 1
ATOM 689 N N . PHE A 1 95 ? 19.992 -2.301 -25.155 1.00 75.19 95 PHE A N 1
ATOM 690 C CA . PHE A 1 95 ? 20.410 -3.354 -26.087 1.00 75.19 95 PHE A CA 1
ATOM 691 C C . PHE A 1 95 ? 19.863 -3.133 -27.504 1.00 75.19 95 PHE A C 1
ATOM 693 O O . PHE A 1 95 ? 20.575 -3.401 -28.473 1.00 75.19 95 PHE A O 1
ATOM 700 N N . ALA A 1 96 ? 18.634 -2.627 -27.646 1.00 72.31 96 ALA A N 1
ATOM 701 C CA . ALA A 1 96 ? 18.064 -2.280 -28.947 1.00 72.31 96 ALA A CA 1
ATOM 702 C C . ALA A 1 96 ? 18.822 -1.119 -29.618 1.00 72.31 96 ALA A C 1
ATOM 704 O O . ALA A 1 96 ? 19.157 -1.216 -30.801 1.00 72.31 96 ALA A O 1
ATOM 705 N N . SER A 1 97 ? 19.176 -0.071 -28.865 1.00 71.94 97 SER A N 1
ATOM 706 C CA . SER A 1 97 ? 19.987 1.041 -29.378 1.00 71.94 97 SER A CA 1
ATOM 707 C C . SER A 1 97 ? 21.368 0.576 -29.835 1.00 71.94 97 SER A C 1
ATOM 709 O O . SER A 1 97 ? 21.751 0.865 -30.964 1.00 71.94 97 SER A O 1
ATOM 711 N N . ARG A 1 98 ? 22.071 -0.247 -29.042 1.00 70.50 98 ARG A N 1
ATOM 712 C CA . ARG A 1 98 ? 23.390 -0.778 -29.442 1.00 70.50 98 ARG A CA 1
ATOM 713 C C . ARG A 1 98 ? 23.334 -1.633 -30.707 1.00 70.50 98 ARG A C 1
ATOM 715 O O . ARG A 1 98 ? 24.193 -1.503 -31.566 1.00 70.50 98 ARG A O 1
ATOM 722 N N . ARG A 1 99 ? 22.300 -2.468 -30.871 1.00 70.69 99 ARG A N 1
ATOM 723 C CA . ARG A 1 99 ? 22.107 -3.246 -32.113 1.00 70.69 99 ARG A CA 1
ATOM 724 C C . ARG A 1 99 ? 21.876 -2.352 -33.329 1.00 70.69 99 ARG A C 1
ATOM 726 O O . ARG A 1 99 ? 22.302 -2.695 -34.428 1.00 70.69 99 ARG A O 1
ATOM 733 N N .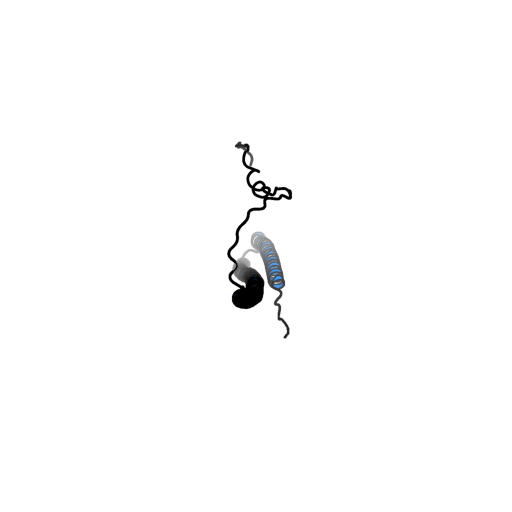 SER A 1 100 ? 21.194 -1.229 -33.130 1.00 72.12 100 SER A N 1
ATOM 734 C CA . SER A 1 100 ? 20.931 -0.246 -34.182 1.00 72.12 100 SER A CA 1
ATOM 735 C C . SER A 1 100 ? 22.217 0.483 -34.583 1.00 72.12 100 SER A C 1
ATOM 737 O O . SER A 1 100 ? 22.493 0.638 -35.769 1.00 72.12 100 SER A O 1
ATOM 739 N N . GLU A 1 101 ? 23.034 0.865 -33.600 1.00 73.94 101 GLU A N 1
ATOM 740 C CA . GLU A 1 101 ? 24.351 1.475 -33.810 1.00 73.94 101 GLU A CA 1
ATOM 741 C C . GLU A 1 101 ? 25.319 0.513 -34.514 1.00 73.94 101 GLU A C 1
ATOM 743 O O . GLU A 1 101 ? 25.920 0.885 -35.522 1.00 73.94 101 GLU A O 1
ATOM 748 N N . ASP A 1 102 ? 25.399 -0.744 -34.071 1.00 75.00 102 ASP A N 1
ATOM 749 C CA . ASP A 1 102 ? 26.235 -1.768 -34.709 1.00 75.00 102 ASP A CA 1
ATOM 750 C C . ASP A 1 102 ? 25.804 -2.033 -36.160 1.00 75.00 102 ASP A C 1
ATOM 752 O O . ASP A 1 102 ? 26.649 -2.143 -37.050 1.00 75.00 102 ASP A O 1
ATOM 756 N N . ALA A 1 103 ? 24.496 -2.082 -36.437 1.00 73.88 103 ALA A N 1
ATOM 757 C CA . ALA A 1 103 ? 23.987 -2.256 -37.798 1.00 73.88 103 ALA A CA 1
ATOM 758 C C . ALA A 1 103 ? 24.395 -1.096 -38.724 1.00 73.88 103 ALA A C 1
ATOM 760 O O . ALA A 1 103 ? 24.801 -1.331 -39.866 1.00 73.88 103 ALA A O 1
ATOM 761 N N . LEU A 1 104 ? 24.347 0.146 -38.228 1.00 74.50 104 LEU A N 1
ATOM 762 C CA . LEU A 1 104 ? 24.782 1.329 -38.975 1.00 74.50 104 LEU A CA 1
ATOM 763 C C . LEU A 1 104 ? 26.294 1.319 -39.234 1.00 74.50 104 LEU A C 1
ATOM 765 O O . LEU A 1 104 ? 26.727 1.629 -40.346 1.00 74.50 104 LEU A O 1
ATOM 769 N N . VAL A 1 105 ? 27.101 0.916 -38.247 1.00 77.44 105 VAL A N 1
ATOM 770 C CA . VAL A 1 105 ? 28.560 0.792 -38.399 1.00 77.44 105 VAL A CA 1
ATOM 771 C C . VAL A 1 105 ? 28.910 -0.286 -39.425 1.00 77.44 105 VAL A C 1
ATOM 773 O O . VAL A 1 105 ? 29.719 -0.041 -40.321 1.00 77.44 105 VAL A O 1
ATOM 776 N N . VAL A 1 106 ? 28.267 -1.454 -39.362 1.00 78.31 106 VAL A N 1
ATOM 777 C CA . VAL A 1 106 ? 28.483 -2.543 -40.329 1.00 78.31 106 VAL A CA 1
ATOM 778 C C . VAL A 1 106 ? 28.109 -2.103 -41.747 1.00 78.31 106 VAL A C 1
ATOM 780 O O . VAL A 1 106 ? 28.856 -2.367 -42.693 1.00 78.31 106 VAL A O 1
ATOM 783 N N . GLN A 1 107 ? 27.001 -1.376 -41.909 1.00 76.75 107 GLN A N 1
ATOM 784 C CA . GLN A 1 107 ? 26.588 -0.844 -43.208 1.00 76.75 107 GLN A CA 1
ATOM 785 C C . GLN A 1 107 ? 27.578 0.203 -43.746 1.00 76.75 107 GLN A C 1
ATOM 787 O O . GLN A 1 107 ? 27.919 0.174 -44.932 1.00 76.75 107 GLN A O 1
ATOM 792 N N . ALA A 1 108 ? 28.084 1.090 -42.885 1.00 75.06 108 ALA A N 1
ATOM 793 C CA . ALA A 1 108 ? 29.088 2.084 -43.256 1.00 75.06 108 ALA A CA 1
ATOM 794 C C . ALA A 1 108 ? 30.416 1.431 -43.679 1.00 75.06 108 ALA A C 1
ATOM 796 O O . ALA A 1 108 ? 30.989 1.802 -44.704 1.00 75.06 108 ALA A O 1
ATOM 797 N N . VAL A 1 109 ? 30.876 0.411 -42.947 1.00 81.31 109 VAL A N 1
ATOM 798 C CA . VAL A 1 109 ? 32.086 -0.355 -43.296 1.00 81.31 109 VAL A CA 1
ATOM 799 C C . VAL A 1 109 ? 31.909 -1.088 -44.628 1.00 81.31 109 VAL A C 1
ATOM 801 O O . VAL A 1 109 ? 32.817 -1.069 -45.463 1.00 81.31 109 VAL A O 1
ATOM 804 N N . GLY A 1 110 ? 30.732 -1.672 -44.873 1.00 77.38 110 GLY A N 1
ATOM 805 C CA . GLY A 1 110 ? 30.394 -2.290 -46.156 1.00 77.38 110 GLY A CA 1
ATOM 806 C C . GLY A 1 110 ? 30.473 -1.301 -47.322 1.00 77.38 110 GLY A C 1
ATOM 807 O O . GLY A 1 110 ? 31.126 -1.590 -48.323 1.00 77.38 110 GLY A O 1
ATOM 808 N N . ALA A 1 111 ? 29.894 -0.107 -47.163 1.00 78.38 111 ALA A N 1
ATOM 809 C CA . ALA A 1 111 ? 29.926 0.946 -48.180 1.00 78.38 111 ALA A CA 1
ATOM 810 C C . ALA A 1 111 ? 31.347 1.475 -48.452 1.00 78.38 111 ALA A C 1
ATOM 812 O O . ALA A 1 111 ? 31.719 1.725 -49.600 1.00 78.38 111 ALA A O 1
ATOM 813 N N . VAL A 1 112 ? 32.178 1.621 -47.415 1.00 84.38 112 VAL A N 1
ATOM 814 C CA . VAL A 1 112 ? 33.592 1.998 -47.585 1.00 84.38 112 VAL A CA 1
ATOM 815 C C . VAL A 1 112 ? 34.348 0.908 -48.343 1.00 84.38 112 VAL A C 1
ATOM 817 O O . VAL A 1 112 ? 35.086 1.216 -49.277 1.00 84.38 112 VAL A O 1
ATOM 820 N N . SER A 1 113 ? 34.135 -0.364 -47.998 1.00 84.25 113 SER A N 1
ATOM 821 C CA . SER A 1 113 ? 34.777 -1.496 -48.674 1.00 84.25 113 SER A CA 1
ATOM 822 C C . SER A 1 113 ? 34.441 -1.549 -50.169 1.00 84.25 113 SER A C 1
ATOM 824 O O . SER A 1 113 ? 35.346 -1.679 -50.999 1.00 84.25 113 SER A O 1
ATOM 826 N N . THR A 1 114 ? 33.166 -1.365 -50.535 1.00 81.94 114 THR A N 1
ATOM 827 C CA . THR A 1 114 ? 32.739 -1.337 -51.944 1.00 81.94 114 THR A CA 1
ATOM 828 C C . THR A 1 114 ? 33.339 -0.154 -52.693 1.00 81.94 114 THR A C 1
ATOM 830 O O . THR A 1 114 ? 33.903 -0.339 -53.769 1.00 81.94 114 THR A O 1
ATOM 833 N N . ASN A 1 115 ? 33.328 1.039 -52.090 1.00 80.12 115 ASN A N 1
ATOM 834 C CA . ASN A 1 115 ? 33.891 2.241 -52.707 1.00 80.12 115 ASN A CA 1
ATOM 835 C C . ASN A 1 115 ? 35.411 2.130 -52.915 1.00 80.12 115 ASN A C 1
ATOM 837 O O . ASN A 1 115 ? 35.928 2.556 -53.948 1.00 80.12 115 ASN A O 1
ATOM 841 N N . VAL A 1 116 ? 36.138 1.518 -51.974 1.00 86.44 116 VAL A N 1
ATOM 842 C CA . VAL A 1 116 ? 37.579 1.246 -52.119 1.00 86.44 116 VAL A CA 1
ATOM 843 C C . VAL A 1 116 ? 37.835 0.202 -53.210 1.00 86.44 116 VAL A C 1
ATOM 845 O O . VAL A 1 116 ? 38.766 0.358 -54.004 1.00 86.44 116 VAL A O 1
ATOM 848 N N . GLY A 1 117 ? 37.012 -0.848 -53.287 1.00 80.56 117 GLY A N 1
ATOM 849 C CA . GLY A 1 117 ? 37.089 -1.857 -54.345 1.00 80.56 117 GLY A CA 1
ATOM 850 C C . GLY A 1 117 ? 36.864 -1.268 -55.741 1.00 80.56 117 GLY A C 1
ATOM 851 O O . GLY A 1 117 ? 37.643 -1.534 -56.660 1.00 80.56 117 GLY A O 1
ATOM 852 N N . ASP A 1 118 ? 35.850 -0.418 -55.888 1.00 80.50 118 ASP A N 1
ATOM 853 C CA . ASP A 1 118 ? 35.530 0.250 -57.149 1.00 80.50 118 ASP A CA 1
ATOM 854 C C . ASP A 1 118 ? 36.572 1.313 -57.520 1.00 80.50 118 ASP A C 1
ATOM 856 O O . ASP A 1 118 ? 37.004 1.371 -58.674 1.00 80.50 118 ASP A O 1
ATOM 860 N N . GLY A 1 119 ? 37.078 2.073 -56.544 1.00 77.62 119 GLY A N 1
ATOM 861 C CA . GLY A 1 119 ? 38.175 3.023 -56.744 1.00 77.62 119 GLY A CA 1
ATOM 862 C C . GLY A 1 119 ? 39.454 2.350 -57.252 1.00 77.62 119 GLY A C 1
ATOM 863 O O . GLY A 1 119 ? 40.062 2.820 -58.215 1.00 77.62 119 GLY A O 1
ATOM 864 N N . ARG A 1 120 ? 39.822 1.189 -56.689 1.00 79.19 120 ARG A N 1
ATOM 865 C CA . ARG A 1 120 ? 40.971 0.399 -57.172 1.00 79.19 120 ARG A CA 1
ATOM 866 C C . ARG A 1 120 ? 40.777 -0.095 -58.606 1.00 79.19 120 ARG A C 1
ATOM 868 O O . ARG A 1 120 ? 41.723 -0.078 -59.390 1.00 79.19 120 ARG A O 1
ATOM 875 N N . ARG A 1 121 ? 39.560 -0.502 -58.978 1.00 79.12 121 ARG A N 1
ATOM 876 C CA . ARG A 1 121 ? 39.239 -0.941 -60.349 1.00 79.12 121 ARG A CA 1
ATOM 877 C C . ARG A 1 121 ? 39.282 0.208 -61.351 1.00 79.12 121 ARG A C 1
ATOM 879 O O . ARG A 1 121 ? 39.748 0.014 -62.472 1.00 79.12 121 ARG A O 1
ATOM 886 N N . LEU A 1 122 ? 38.811 1.390 -60.961 1.00 73.31 122 LEU A N 1
ATOM 887 C CA . LEU A 1 122 ? 38.882 2.589 -61.795 1.00 73.31 122 LEU A CA 1
ATOM 888 C C . LEU A 1 122 ? 40.328 3.042 -62.003 1.00 73.31 122 LEU A C 1
ATOM 890 O O . LEU A 1 122 ? 40.700 3.331 -63.138 1.00 73.31 122 LEU A O 1
ATOM 894 N N . HIS A 1 123 ? 41.152 3.012 -60.953 1.00 75.62 123 HIS A N 1
ATOM 895 C CA . HIS A 1 123 ? 42.580 3.310 -61.061 1.00 75.62 123 HIS A CA 1
ATOM 896 C C . HIS A 1 123 ? 43.291 2.329 -62.002 1.00 75.62 123 HIS A C 1
ATOM 898 O O . HIS A 1 123 ? 43.978 2.751 -62.926 1.00 75.62 123 HIS A O 1
ATOM 904 N N . ALA A 1 124 ? 43.047 1.023 -61.849 1.00 79.06 124 ALA A N 1
ATOM 905 C CA . ALA A 1 124 ? 43.618 0.008 -62.736 1.00 79.06 124 ALA A CA 1
ATOM 906 C C . ALA A 1 124 ? 43.186 0.190 -64.205 1.00 79.06 124 ALA A C 1
ATOM 908 O O . ALA A 1 124 ? 43.981 -0.018 -65.119 1.00 79.06 124 ALA A O 1
ATOM 909 N N . ARG A 1 125 ? 41.939 0.620 -64.456 1.00 74.44 125 ARG A N 1
ATOM 910 C CA . ARG A 1 125 ? 41.476 0.956 -65.814 1.00 74.44 125 ARG A CA 1
ATOM 911 C C . ARG A 1 125 ? 42.122 2.225 -66.359 1.00 74.44 125 ARG A C 1
ATOM 913 O O . ARG A 1 125 ? 42.422 2.261 -67.547 1.00 74.44 125 ARG A O 1
ATOM 920 N N . GLN A 1 126 ? 42.321 3.250 -65.532 1.00 76.94 126 GLN A N 1
ATOM 921 C CA . GLN A 1 126 ? 43.015 4.472 -65.945 1.00 76.94 126 GLN A CA 1
ATOM 922 C C . GLN A 1 126 ? 44.472 4.187 -66.296 1.00 76.94 126 GLN A C 1
ATOM 924 O O . GLN A 1 126 ? 44.941 4.646 -67.331 1.00 76.94 126 GLN A O 1
ATOM 929 N N . GLU A 1 127 ? 45.155 3.383 -65.489 1.00 78.12 127 GLU A N 1
ATOM 930 C CA . GLU A 1 127 ? 46.539 2.988 -65.734 1.00 78.12 127 GLU A CA 1
ATOM 931 C C . GLU A 1 127 ? 46.662 2.144 -67.013 1.00 78.12 127 GLU A C 1
ATOM 933 O O . GLU A 1 127 ? 47.496 2.434 -67.869 1.00 78.12 127 GLU A O 1
ATOM 938 N N . ALA A 1 128 ? 45.758 1.179 -67.225 1.00 75.62 128 ALA A N 1
ATOM 939 C CA . ALA A 1 128 ? 45.704 0.406 -68.466 1.00 75.62 128 ALA A CA 1
ATOM 940 C C . ALA A 1 128 ? 45.389 1.278 -69.697 1.00 75.62 128 ALA A C 1
ATOM 942 O O . 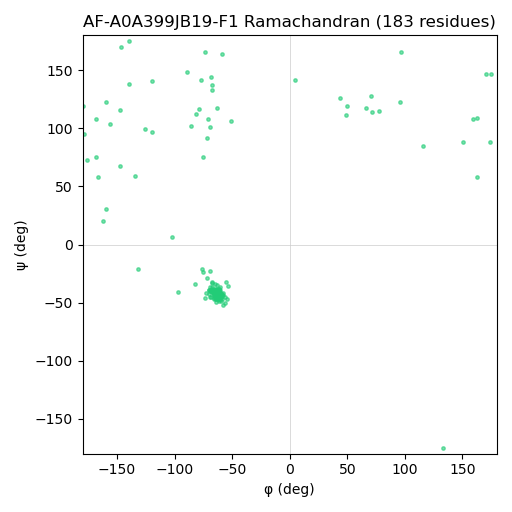ALA A 1 128 ? 45.981 1.089 -70.759 1.00 75.62 128 ALA A O 1
ATOM 943 N N . ALA A 1 129 ? 44.489 2.258 -69.563 1.00 74.69 129 ALA A N 1
ATOM 944 C CA . ALA A 1 129 ? 44.165 3.196 -70.635 1.00 74.69 129 ALA A CA 1
ATOM 945 C C . ALA A 1 129 ? 45.339 4.134 -70.956 1.00 74.69 129 ALA A C 1
ATOM 947 O O . ALA A 1 129 ? 45.598 4.406 -72.126 1.00 74.69 129 ALA A O 1
ATOM 948 N N . GLN A 1 130 ? 46.080 4.593 -69.945 1.00 75.56 130 GLN A N 1
ATOM 949 C CA . GLN A 1 130 ? 47.280 5.412 -70.127 1.00 75.56 130 GLN A CA 1
ATOM 950 C C . GLN A 1 130 ? 48.426 4.610 -70.749 1.00 75.56 130 GLN A C 1
ATOM 952 O O . GLN A 1 130 ? 49.089 5.111 -71.654 1.00 75.56 130 GLN A O 1
ATOM 957 N N . ALA A 1 131 ? 48.621 3.353 -70.342 1.00 74.50 131 ALA A N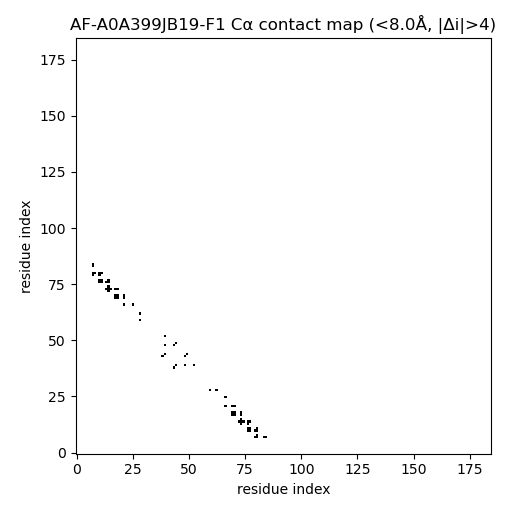 1
ATOM 958 C CA . ALA A 1 131 ? 49.605 2.465 -70.954 1.00 74.50 131 ALA A CA 1
ATOM 959 C C . ALA A 1 131 ? 49.270 2.170 -72.428 1.00 74.50 131 ALA A C 1
ATOM 961 O O . ALA A 1 131 ? 50.155 2.219 -73.283 1.00 74.50 131 ALA A O 1
ATOM 962 N N . ALA A 1 132 ? 47.993 1.935 -72.747 1.00 70.69 132 ALA A N 1
ATOM 963 C CA . ALA A 1 132 ? 47.536 1.756 -74.124 1.00 70.69 132 ALA A CA 1
ATOM 964 C C . ALA A 1 132 ? 47.694 3.041 -74.961 1.00 70.69 132 ALA A C 1
ATOM 966 O O . ALA A 1 132 ? 48.142 2.981 -76.106 1.00 70.69 132 ALA A O 1
ATOM 967 N N . ALA A 1 133 ? 47.391 4.211 -74.387 1.00 66.88 133 ALA A N 1
ATOM 968 C CA . ALA A 1 133 ? 47.580 5.501 -75.049 1.00 66.88 133 ALA A CA 1
ATOM 969 C C . ALA A 1 133 ? 49.066 5.826 -75.287 1.00 66.88 133 ALA A C 1
ATOM 971 O O . ALA A 1 133 ? 49.421 6.320 -76.356 1.00 66.88 133 ALA A O 1
ATOM 972 N N . ALA A 1 134 ? 49.947 5.501 -74.337 1.00 65.56 134 ALA A N 1
ATOM 973 C CA . ALA A 1 134 ? 51.390 5.669 -74.491 1.00 65.56 134 ALA A CA 1
ATOM 974 C C . ALA A 1 134 ? 51.957 4.756 -75.592 1.00 65.56 134 ALA A C 1
ATOM 976 O O . ALA A 1 134 ? 52.777 5.198 -76.393 1.00 65.56 134 ALA A O 1
ATOM 977 N N . GLN A 1 135 ? 51.477 3.512 -75.699 1.00 63.41 135 GLN A N 1
ATOM 978 C CA . GLN A 1 135 ? 51.865 2.605 -76.787 1.00 63.41 135 GLN A CA 1
ATOM 979 C C . GLN A 1 135 ? 51.347 3.079 -78.156 1.00 63.41 135 GLN A C 1
ATOM 981 O O . GLN A 1 135 ? 52.069 2.985 -79.148 1.00 63.41 135 GLN A O 1
ATOM 986 N N . ALA A 1 136 ? 50.142 3.656 -78.214 1.00 58.97 136 ALA A N 1
ATOM 987 C CA . ALA A 1 136 ? 49.603 4.254 -79.437 1.00 58.97 136 ALA A CA 1
ATOM 988 C C . ALA A 1 136 ? 50.372 5.519 -79.871 1.00 58.97 136 ALA A C 1
ATOM 990 O O . ALA A 1 136 ? 50.537 5.755 -81.066 1.00 58.97 136 ALA A O 1
ATOM 991 N N . ALA A 1 137 ? 50.894 6.302 -78.921 1.00 57.66 137 ALA A N 1
ATOM 992 C CA . ALA A 1 137 ? 51.710 7.482 -79.210 1.00 57.66 137 ALA A CA 1
ATOM 993 C C . ALA A 1 137 ? 53.112 7.133 -79.752 1.00 57.66 137 ALA A C 1
ATOM 995 O O . ALA A 1 137 ? 53.661 7.892 -80.544 1.00 57.66 137 ALA A O 1
ATOM 996 N N . VAL A 1 138 ? 53.675 5.976 -79.379 1.00 57.97 138 VAL A N 1
ATOM 997 C CA . VAL A 1 138 ? 54.983 5.501 -79.880 1.00 57.97 138 VAL A CA 1
ATOM 998 C C . VAL A 1 138 ? 54.896 4.949 -81.314 1.00 57.97 138 VAL A C 1
ATOM 1000 O O . VAL A 1 138 ? 55.898 4.934 -82.025 1.00 57.97 138 VAL A O 1
ATOM 1003 N N . LEU A 1 139 ? 53.706 4.549 -81.774 1.00 50.91 139 LEU A N 1
ATOM 1004 C CA . LEU A 1 139 ? 53.467 4.028 -83.129 1.00 50.91 139 LEU A CA 1
ATOM 1005 C C . LEU A 1 139 ? 52.819 5.041 -84.088 1.00 50.91 139 LEU A C 1
ATOM 1007 O O . LEU A 1 139 ? 52.480 4.674 -85.212 1.00 50.91 139 LEU A O 1
ATOM 1011 N N . ALA A 1 140 ? 52.649 6.303 -83.687 1.00 43.69 140 ALA A N 1
ATOM 1012 C CA . ALA A 1 140 ? 52.101 7.332 -84.564 1.00 43.69 140 ALA A CA 1
ATOM 1013 C C . ALA A 1 140 ? 53.192 7.898 -85.500 1.00 43.69 140 ALA A C 1
ATOM 1015 O O . ALA A 1 140 ? 54.083 8.608 -85.025 1.00 43.69 140 ALA A O 1
ATOM 1016 N N . PRO A 1 141 ? 53.147 7.666 -86.829 1.00 45.66 141 PRO A N 1
ATOM 1017 C CA . PRO A 1 141 ? 53.901 8.505 -87.746 1.00 45.66 141 PRO A CA 1
ATOM 1018 C C . PRO A 1 141 ? 53.290 9.912 -87.731 1.00 45.66 141 PRO A C 1
ATOM 1020 O O . PRO A 1 141 ? 52.072 10.075 -87.832 1.00 45.66 141 PRO A O 1
ATOM 1023 N N . MET A 1 142 ? 54.142 10.935 -87.617 1.00 48.69 142 MET A N 1
ATOM 1024 C CA . MET A 1 142 ? 53.781 12.320 -87.921 1.00 48.69 142 MET A CA 1
ATOM 1025 C C . MET A 1 142 ? 53.140 12.370 -89.316 1.00 48.69 142 MET A C 1
ATOM 1027 O O . MET A 1 142 ? 53.833 12.266 -90.325 1.00 48.69 142 MET A O 1
ATOM 1031 N N . VAL A 1 143 ? 51.821 12.551 -89.373 1.00 41.25 143 VAL A N 1
ATOM 1032 C CA . VAL A 1 143 ? 51.104 12.913 -90.598 1.00 41.25 143 VAL A CA 1
ATOM 1033 C C . VAL A 1 143 ? 50.289 14.161 -90.301 1.00 41.25 143 VAL A C 1
ATOM 1035 O O . VAL A 1 143 ? 49.225 14.125 -89.688 1.00 41.25 143 VAL A O 1
ATOM 1038 N N . ALA A 1 144 ? 50.851 15.289 -90.726 1.00 41.03 144 ALA A N 1
ATOM 1039 C CA . ALA A 1 144 ? 50.130 16.526 -90.947 1.00 41.03 144 ALA A CA 1
ATOM 1040 C C . ALA A 1 144 ? 49.174 16.351 -92.138 1.00 41.03 144 ALA A C 1
ATOM 1042 O O . ALA A 1 144 ? 49.561 15.800 -93.165 1.00 41.03 144 ALA A O 1
ATOM 1043 N N . GLY A 1 145 ? 47.947 16.857 -92.026 1.00 34.12 145 GLY A N 1
ATOM 1044 C CA . GLY A 1 145 ? 47.020 16.919 -93.157 1.00 34.12 145 GLY A CA 1
ATOM 1045 C C . GLY A 1 145 ? 45.575 17.041 -92.703 1.00 34.12 145 GLY A C 1
ATOM 1046 O O . GLY A 1 145 ? 45.013 16.099 -92.162 1.00 34.12 145 GLY A O 1
ATOM 1047 N N . GLY A 1 146 ? 44.988 18.221 -92.889 1.00 34.12 146 GLY A N 1
ATOM 1048 C CA . GLY A 1 146 ? 43.605 18.506 -92.518 1.00 34.12 146 GLY A CA 1
ATOM 1049 C C . GLY A 1 146 ? 42.576 17.853 -93.441 1.00 34.12 146 GLY A C 1
ATOM 1050 O O . GLY A 1 146 ? 42.901 17.442 -94.548 1.00 34.12 146 GLY A O 1
ATOM 1051 N N . ALA A 1 147 ? 41.319 17.833 -92.996 1.00 36.81 147 ALA A N 1
ATOM 1052 C CA . ALA A 1 147 ? 40.164 18.373 -93.722 1.00 36.81 147 ALA A CA 1
ATOM 1053 C C . ALA A 1 147 ? 38.849 17.983 -93.028 1.00 36.81 147 ALA A C 1
ATOM 1055 O O . ALA A 1 147 ? 38.707 16.931 -92.414 1.00 36.81 147 ALA A O 1
ATOM 1056 N N . VAL A 1 148 ? 37.904 18.907 -93.146 1.00 45.88 148 VAL A N 1
ATOM 1057 C CA . VAL A 1 148 ? 36.561 18.961 -92.568 1.00 45.88 148 VAL A CA 1
ATOM 1058 C C . VAL A 1 148 ? 35.632 17.891 -93.155 1.00 45.88 148 VAL A C 1
ATOM 1060 O O . VAL A 1 148 ? 35.643 17.655 -94.359 1.00 45.88 148 VAL A O 1
ATOM 1063 N N . GLY A 1 149 ? 34.743 17.339 -92.323 1.00 39.31 149 GLY A N 1
ATOM 1064 C CA . GLY A 1 149 ? 33.592 16.549 -92.765 1.00 39.31 149 GLY A CA 1
ATOM 1065 C C . GLY A 1 149 ? 32.470 16.539 -91.725 1.00 39.31 149 GLY A C 1
ATOM 1066 O O . GLY A 1 149 ? 32.554 15.868 -90.703 1.00 39.31 149 GLY A O 1
ATOM 1067 N N . THR A 1 150 ? 31.427 17.322 -91.983 1.00 43.22 150 THR A N 1
ATOM 1068 C CA . THR A 1 150 ? 30.157 17.402 -91.251 1.00 43.22 150 THR A CA 1
ATOM 1069 C C . THR A 1 150 ? 29.237 16.221 -91.593 1.00 43.22 150 THR A C 1
ATOM 1071 O O . THR A 1 150 ? 29.127 15.850 -92.757 1.00 43.22 150 THR A O 1
ATOM 1074 N N . GLY A 1 151 ? 28.500 15.667 -90.615 1.00 35.19 151 GLY A N 1
ATOM 1075 C CA . GLY A 1 151 ? 27.463 14.662 -90.914 1.00 35.19 151 GLY A CA 1
ATOM 1076 C C . GLY A 1 151 ? 26.764 13.985 -89.723 1.00 35.19 151 GLY A C 1
ATOM 1077 O O . GLY A 1 151 ? 27.191 12.929 -89.287 1.00 35.19 151 GLY A O 1
ATOM 1078 N N . LYS A 1 152 ? 25.681 14.624 -89.249 1.00 40.09 152 LYS A N 1
ATOM 1079 C CA . LYS A 1 152 ? 24.454 14.176 -88.524 1.00 40.09 152 LYS A CA 1
ATOM 1080 C C . LYS A 1 152 ? 24.278 12.703 -88.083 1.00 40.09 152 LYS A C 1
ATOM 1082 O O . LYS A 1 152 ? 24.433 11.838 -88.924 1.00 40.09 152 LYS A O 1
ATOM 1087 N N . VAL A 1 153 ? 23.695 12.491 -86.880 1.00 38.78 153 VAL A N 1
ATOM 1088 C CA . VAL A 1 153 ? 22.395 11.802 -86.554 1.00 38.78 153 VAL A CA 1
ATOM 1089 C C . VAL A 1 153 ? 22.059 12.100 -85.062 1.00 38.78 153 VAL A C 1
ATOM 1091 O O . VAL A 1 153 ? 22.875 11.825 -84.196 1.00 38.78 153 VAL A O 1
ATOM 1094 N N . SER A 1 154 ? 21.070 12.938 -84.721 1.00 38.31 154 SER A N 1
ATOM 1095 C CA . SER A 1 154 ? 19.647 12.671 -84.375 1.00 38.31 154 SER A CA 1
ATOM 1096 C C . SER A 1 154 ? 19.336 11.997 -83.016 1.00 38.31 154 SER A C 1
ATOM 1098 O O . SER A 1 154 ? 19.517 10.801 -82.859 1.00 38.31 154 SER A O 1
ATOM 1100 N N . SER A 1 155 ? 18.672 12.782 -82.147 1.00 38.75 155 SER A N 1
ATOM 1101 C CA . SER A 1 155 ? 17.513 12.455 -81.280 1.00 38.75 155 SER A CA 1
ATOM 1102 C C . SER A 1 155 ? 17.639 11.453 -80.115 1.00 38.75 155 SER A C 1
ATOM 1104 O O . SER A 1 155 ? 17.744 10.255 -80.339 1.00 38.75 155 SER A O 1
ATOM 1106 N N . ALA A 1 156 ? 17.414 11.929 -78.875 1.00 40.44 156 ALA A N 1
ATOM 1107 C CA . ALA A 1 156 ? 16.205 11.582 -78.098 1.00 40.44 156 ALA A CA 1
ATOM 1108 C C . ALA A 1 156 ? 16.142 12.259 -76.700 1.00 40.44 156 ALA A C 1
ATOM 1110 O O . ALA A 1 156 ? 16.960 11.997 -75.829 1.00 40.44 156 ALA A O 1
ATOM 1111 N N . ARG A 1 157 ? 15.091 13.076 -76.508 1.00 39.72 157 ARG A N 1
ATOM 1112 C CA . ARG A 1 157 ? 14.234 13.252 -75.306 1.00 39.72 157 ARG A CA 1
ATOM 1113 C C . ARG A 1 157 ? 14.84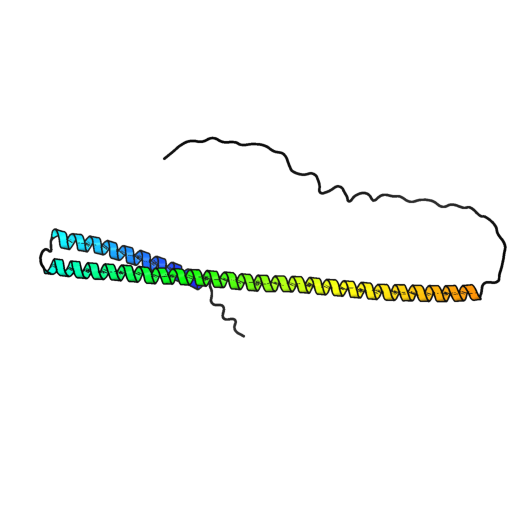4 13.458 -73.894 1.00 39.72 157 ARG A C 1
ATOM 1115 O O . ARG A 1 157 ? 15.235 12.517 -73.218 1.00 39.72 157 ARG A O 1
ATOM 1122 N N . GLN A 1 158 ? 14.660 14.681 -73.375 1.00 42.88 158 GLN A N 1
ATOM 1123 C CA . GLN A 1 158 ? 14.220 14.978 -71.986 1.00 42.88 158 GLN A CA 1
ATOM 1124 C C . GLN A 1 158 ? 12.836 14.322 -71.700 1.00 42.88 158 GLN A C 1
ATOM 1126 O O . GLN A 1 158 ? 12.169 14.016 -72.695 1.00 42.88 158 GLN A O 1
ATOM 1131 N N . PRO A 1 159 ? 12.318 14.137 -70.450 1.00 43.88 159 PRO A N 1
ATOM 1132 C CA . PRO A 1 159 ? 12.477 15.006 -69.261 1.00 43.88 159 PRO A CA 1
ATOM 1133 C C . PRO A 1 159 ? 12.517 14.298 -67.875 1.00 43.88 159 PRO A C 1
ATOM 1135 O O . PRO A 1 159 ? 12.184 13.125 -67.737 1.00 43.88 159 PRO A O 1
ATOM 1138 N N . GLY A 1 160 ? 12.870 15.030 -66.809 1.00 43.84 160 GLY A N 1
ATOM 1139 C CA . GLY A 1 160 ? 12.912 14.470 -65.449 1.00 43.84 160 GLY A CA 1
ATOM 1140 C C . GLY A 1 160 ? 12.909 15.467 -64.288 1.00 43.84 160 GLY A C 1
ATOM 1141 O O . GLY A 1 160 ? 13.281 15.097 -63.180 1.00 43.84 160 GLY A O 1
ATOM 1142 N N . GLU A 1 161 ? 12.466 16.709 -64.495 1.00 50.12 161 GLU A N 1
ATOM 1143 C CA . GLU A 1 161 ? 12.082 17.623 -63.410 1.00 50.12 161 GLU A CA 1
ATOM 1144 C C . GLU A 1 161 ? 10.717 17.201 -62.838 1.00 50.12 161 GLU A C 1
ATOM 1146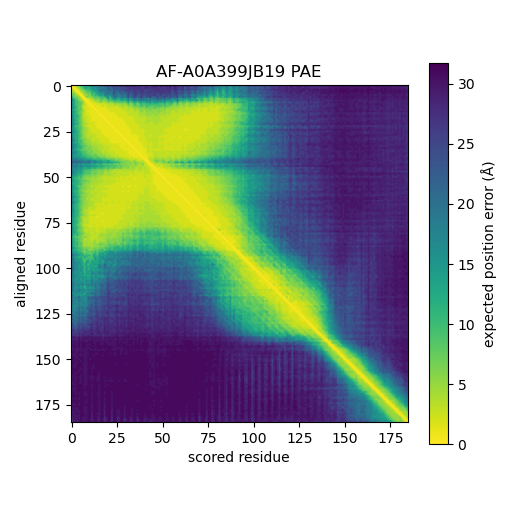 O O . GLU A 1 161 ? 9.679 17.786 -63.128 1.00 50.12 161 GLU A O 1
ATOM 1151 N N . ARG A 1 162 ? 10.694 16.121 -62.053 1.00 49.62 162 ARG A N 1
ATOM 1152 C CA . ARG A 1 162 ? 9.532 15.712 -61.242 1.00 49.62 162 ARG A CA 1
ATOM 1153 C C . ARG A 1 162 ? 9.997 15.035 -59.956 1.00 49.62 162 ARG A C 1
ATOM 1155 O O . ARG A 1 162 ? 9.819 13.835 -59.789 1.00 49.62 162 ARG A O 1
ATOM 1162 N N . ARG A 1 163 ? 10.623 15.793 -59.046 1.00 50.16 163 ARG A N 1
ATOM 1163 C CA . ARG A 1 163 ? 10.781 15.380 -57.631 1.00 50.16 163 ARG A CA 1
ATOM 1164 C C . ARG A 1 163 ? 11.070 16.525 -56.647 1.00 50.16 163 ARG A C 1
ATOM 1166 O O . ARG A 1 163 ? 11.702 16.323 -55.618 1.00 50.16 163 ARG A O 1
ATOM 1173 N N . ARG A 1 164 ? 10.562 17.726 -56.940 1.00 47.72 164 ARG A N 1
ATOM 1174 C CA . ARG A 1 164 ? 10.437 18.845 -55.985 1.00 47.72 164 ARG A CA 1
ATOM 1175 C C . ARG A 1 164 ? 9.049 19.479 -56.098 1.00 47.72 164 ARG A C 1
ATOM 1177 O O . ARG A 1 164 ? 8.915 20.632 -56.469 1.00 47.72 164 ARG A O 1
ATOM 1184 N N . ALA A 1 165 ? 8.020 18.678 -55.864 1.00 48.03 165 ALA A N 1
ATOM 1185 C CA . ALA A 1 165 ? 6.645 19.130 -55.658 1.00 48.03 165 ALA A CA 1
ATOM 1186 C C . ALA A 1 165 ? 5.856 17.931 -55.128 1.00 48.03 165 ALA A C 1
ATOM 1188 O O . ALA A 1 165 ? 5.209 17.245 -55.904 1.00 48.03 165 ALA A O 1
ATOM 1189 N N . LEU A 1 166 ? 6.061 17.587 -53.855 1.00 49.59 166 LEU A N 1
ATOM 1190 C CA . LEU A 1 166 ? 5.250 16.669 -53.037 1.00 49.59 166 LEU A CA 1
ATOM 1191 C C . LEU A 1 166 ? 5.873 16.698 -51.630 1.00 49.59 166 LEU A C 1
ATOM 1193 O O . LEU A 1 166 ? 6.667 15.827 -51.295 1.00 49.59 166 LEU A O 1
ATOM 1197 N N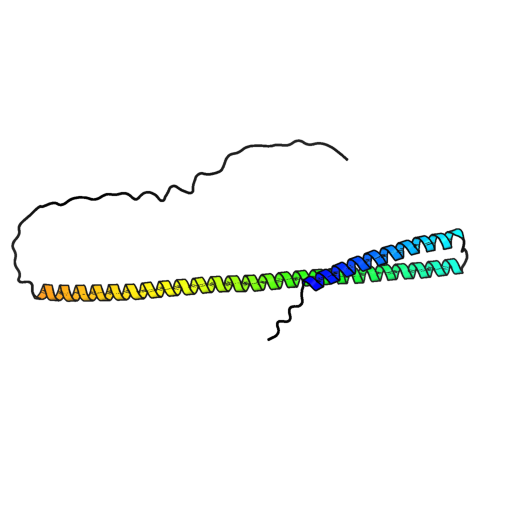 . ASN A 1 167 ? 5.661 17.805 -50.907 1.00 50.09 167 ASN A N 1
ATOM 1198 C CA . ASN A 1 167 ? 5.698 17.947 -49.435 1.00 50.09 167 ASN A CA 1
ATOM 1199 C C . ASN A 1 167 ? 5.829 19.430 -49.051 1.00 50.09 167 ASN A C 1
ATOM 1201 O O . ASN A 1 167 ? 6.799 19.829 -48.417 1.00 50.09 167 ASN A O 1
ATOM 1205 N N . ALA A 1 168 ? 4.882 20.260 -49.488 1.00 45.91 168 ALA A N 1
ATOM 1206 C CA . ALA A 1 168 ? 4.697 21.608 -48.950 1.00 45.91 168 ALA A CA 1
ATOM 1207 C C . ALA A 1 168 ? 3.342 22.173 -49.407 1.00 45.91 168 ALA A C 1
ATOM 1209 O O . ALA A 1 168 ? 3.328 23.166 -50.111 1.00 45.91 168 ALA A O 1
ATOM 1210 N N . GLU A 1 169 ? 2.228 21.501 -49.092 1.00 47.88 169 GLU A N 1
ATOM 1211 C CA . GLU A 1 169 ? 0.889 22.123 -49.003 1.00 47.88 169 GLU A CA 1
ATOM 1212 C C . GLU A 1 169 ? -0.155 21.077 -48.583 1.00 47.88 169 GLU A C 1
ATOM 1214 O O . GLU A 1 169 ? -0.633 20.293 -49.398 1.00 47.88 169 GLU A O 1
ATOM 1219 N N . ALA A 1 170 ? -0.417 21.031 -47.274 1.00 42.50 170 ALA A N 1
ATOM 1220 C CA . ALA A 1 170 ? -1.531 20.400 -46.550 1.00 42.50 170 ALA A CA 1
ATOM 1221 C C . ALA A 1 170 ? -1.042 20.320 -45.087 1.00 42.50 170 ALA A C 1
ATOM 1223 O O . ALA A 1 170 ? -0.095 19.596 -44.817 1.00 42.50 170 ALA A O 1
ATOM 1224 N N . ILE A 1 171 ? -1.506 21.048 -44.074 1.00 41.41 171 ILE A N 1
ATOM 1225 C CA . ILE A 1 171 ? -2.794 21.671 -43.775 1.00 41.41 171 ILE A CA 1
ATOM 1226 C C . ILE A 1 171 ? -2.504 22.760 -42.724 1.00 41.41 171 ILE A C 1
ATOM 1228 O O . ILE A 1 171 ? -1.998 22.444 -41.650 1.00 41.41 171 ILE A O 1
ATOM 1232 N N . VAL A 1 172 ? -2.847 24.018 -43.000 1.00 46.78 172 VAL A N 1
ATOM 1233 C CA . VAL A 1 172 ? -3.183 25.020 -41.974 1.00 46.78 172 VAL A CA 1
ATOM 1234 C C . VAL A 1 172 ? -4.372 25.818 -42.504 1.00 46.78 172 VAL A C 1
ATOM 1236 O O . VAL A 1 172 ? -4.365 26.196 -43.675 1.00 46.78 172 VAL A O 1
ATOM 1239 N N . THR A 1 173 ? -5.326 26.094 -41.601 1.00 38.06 173 THR A N 1
ATOM 1240 C CA . THR A 1 173 ? -6.465 27.052 -41.628 1.00 38.06 173 THR A CA 1
ATOM 1241 C C . THR A 1 173 ? -7.836 26.340 -41.592 1.00 38.06 173 THR A C 1
ATOM 1243 O O . THR A 1 173 ? -8.320 25.909 -42.630 1.00 38.06 173 THR A O 1
ATOM 1246 N N . ALA A 1 174 ? -8.372 25.979 -40.409 1.00 41.66 174 ALA A N 1
ATOM 1247 C CA . ALA A 1 174 ? -9.218 26.762 -39.456 1.00 41.66 174 ALA A CA 1
ATOM 1248 C C . ALA A 1 174 ? -10.737 26.465 -39.672 1.00 41.66 174 ALA A C 1
ATOM 1250 O O . ALA A 1 174 ? -11.034 25.910 -40.728 1.00 41.66 174 ALA A O 1
ATOM 1251 N N . PRO A 1 175 ? -11.718 26.801 -38.785 1.00 48.62 175 PRO A N 1
ATOM 1252 C CA . PRO A 1 175 ? -11.664 27.602 -37.548 1.00 48.62 175 PRO A CA 1
ATOM 1253 C C . PRO A 1 175 ? -12.503 27.088 -36.331 1.00 48.62 175 PRO A C 1
ATOM 1255 O O . PRO A 1 175 ? -13.283 26.151 -36.425 1.00 48.62 175 PRO A O 1
ATOM 1258 N N . ALA A 1 176 ? -12.340 27.802 -35.206 1.00 41.00 176 ALA A N 1
ATOM 1259 C CA . ALA A 1 176 ? -13.326 28.186 -34.176 1.00 41.00 176 ALA A CA 1
ATOM 1260 C C . ALA A 1 176 ? -14.276 27.152 -33.528 1.00 41.00 176 ALA A C 1
ATOM 1262 O O . ALA A 1 176 ? -15.245 26.716 -34.136 1.00 41.00 176 ALA A O 1
ATOM 1263 N N . GLN A 1 177 ? -14.153 27.005 -32.201 1.00 39.75 177 GLN A N 1
ATOM 1264 C CA . GLN A 1 177 ? -15.307 27.078 -31.295 1.00 39.75 177 GLN A CA 1
ATOM 1265 C C . GLN A 1 177 ? -14.875 27.680 -29.950 1.00 39.75 177 GLN A C 1
ATOM 1267 O O . GLN A 1 177 ? -14.008 27.151 -29.259 1.00 39.75 177 GLN A O 1
ATOM 1272 N N . GLY A 1 178 ? -15.440 28.848 -29.643 1.00 39.81 178 GLY A N 1
ATOM 1273 C CA . GLY A 1 178 ? -15.273 29.550 -28.379 1.00 39.81 178 GLY A CA 1
ATOM 1274 C C . GLY A 1 178 ? -16.320 29.133 -27.345 1.00 39.81 178 GLY A C 1
ATOM 1275 O O . GLY A 1 178 ? -17.446 28.799 -27.696 1.00 39.81 178 GLY A O 1
ATOM 1276 N N . THR A 1 179 ? -15.882 29.175 -26.086 1.00 45.75 179 THR A N 1
ATOM 1277 C CA . THR A 1 179 ? -16.501 29.853 -24.926 1.00 45.75 179 THR A CA 1
ATOM 1278 C C . THR A 1 179 ? -18.017 29.770 -24.684 1.00 45.75 179 THR A C 1
ATOM 1280 O O . THR A 1 179 ? -18.810 30.267 -25.479 1.00 45.75 179 THR A O 1
ATOM 1283 N N . GLY A 1 180 ? -18.360 29.327 -23.467 1.00 40.41 180 GLY A N 1
ATOM 1284 C CA . GLY A 1 180 ? -19.645 29.500 -22.767 1.00 40.41 180 GLY A CA 1
ATOM 1285 C C . GLY A 1 180 ? -19.872 28.303 -21.833 1.00 40.41 180 GLY A C 1
ATOM 1286 O O . GLY A 1 180 ? -20.193 27.231 -22.321 1.00 40.41 180 GLY A O 1
ATOM 1287 N N . GLU A 1 181 ? -19.417 28.290 -20.578 1.00 43.53 181 GLU A N 1
ATOM 1288 C CA . GLU A 1 181 ? -19.940 28.992 -19.389 1.00 43.53 181 GLU A CA 1
ATOM 1289 C C . GLU A 1 181 ? -21.291 28.433 -18.872 1.00 43.53 181 GLU A C 1
ATOM 1291 O O . GLU A 1 181 ? -22.263 28.365 -19.616 1.00 43.53 181 GLU A O 1
ATOM 1296 N N . ALA A 1 182 ? -21.299 28.123 -17.562 1.00 42.94 182 ALA A N 1
ATOM 1297 C CA . ALA A 1 182 ? -22.418 28.002 -16.608 1.00 42.94 182 ALA A CA 1
ATOM 1298 C C . ALA A 1 182 ? -23.071 26.627 -16.278 1.00 42.94 182 ALA A C 1
ATOM 1300 O O . ALA A 1 182 ? -23.697 25.985 -17.115 1.00 42.94 182 ALA A O 1
ATOM 1301 N N . SER A 1 183 ? -23.020 26.336 -14.962 1.00 44.66 183 SER A N 1
ATOM 1302 C CA . SER A 1 183 ? -23.992 25.640 -14.086 1.00 44.66 183 SER A CA 1
ATOM 1303 C C . SER A 1 183 ? -24.103 24.106 -14.122 1.00 44.66 183 SER A C 1
ATOM 1305 O O . SER A 1 183 ? -24.583 23.551 -15.100 1.00 44.66 183 SER A O 1
ATOM 1307 N N . ASP A 1 184 ? -23.755 23.412 -13.025 1.00 45.66 184 ASP A N 1
ATOM 1308 C CA . ASP A 1 184 ? -24.695 22.990 -11.956 1.00 45.66 184 ASP A CA 1
ATOM 1309 C C . ASP A 1 184 ? -23.991 22.087 -10.899 1.00 45.66 184 ASP A C 1
ATOM 1311 O O . ASP A 1 184 ? -23.131 21.282 -11.261 1.00 45.66 184 ASP A O 1
ATOM 1315 N N . VAL A 1 185 ? -24.438 22.207 -9.636 1.00 45.09 185 VAL A N 1
ATOM 1316 C CA . VAL A 1 185 ? -24.133 21.431 -8.394 1.00 45.09 185 VAL A CA 1
ATOM 1317 C C . VAL A 1 185 ? -22.813 21.676 -7.647 1.00 45.09 185 VAL A C 1
ATOM 1319 O O . VAL A 1 185 ? -21.732 21.254 -8.109 1.00 45.09 185 VAL A O 1
#

InterPro domains:
  IPR010310 Type VII secretion system ESAT-6-like [PF06013] (4-88)
  IPR036689 ESAT-6-like superfamily [SSF140453] (4-96)